Protein AF-A0A8S4G0J3-F1 (afdb_monomer)

InterPro domains:
  IPR006043 Nucleobase cation symporter 2 family [PF00860] (6-133)

Organism: Plutella xylostella (NCBI:txid51655)

Solvent-accessible surface area (backbone atoms only — not comparable to full-atom values): 20273 Å² total; per-residue (Å²): 124,69,82,57,42,103,53,79,82,78,56,71,64,55,53,40,23,52,54,41,52,37,53,50,46,21,54,50,30,43,74,73,68,68,71,48,77,51,78,86,62,65,65,60,55,50,49,31,38,72,71,67,60,84,56,68,65,59,57,52,52,51,50,52,49,52,54,52,49,70,70,40,60,70,55,53,55,54,62,70,68,55,56,66,71,59,55,51,53,53,48,52,54,50,56,50,52,53,49,50,56,57,55,61,58,53,76,57,42,54,74,86,38,70,68,51,44,48,52,50,53,47,44,64,48,49,21,62,52,44,22,53,48,40,69,75,46,74,79,73,66,76,81,90,41,70,72,58,32,51,50,52,49,54,49,53,47,34,48,71,57,48,34,59,78,71,58,76,85,87,76,65,65,61,77,84,68,74,74,82,66,75,73,71,92,67,75,79,81,82,55,67,96,68,62,52,78,61,54,72,70,39,77,70,40,29,44,36,73,47,38,88,64,41,48,92,58,50,38,59,51,49,49,53,54,48,50,42,59,74,67,65,62,75,74,91,63,86,75,50,71,68,58,51,26,61,75,69,73,46,77,60,65,67,48,54,50,42,44,50,52,50,52,49,50,37,55,37,69,65,39,56,84,86,37,69,69,34,43,64,62,71,63,67,61,94,81,78,66,75,72,90,91,63,73,89,76,43,74,60,58,53,54,49,52,49,32,48,76,69,77,43,53,72,67,58,50,53,64,39,27,70,41,68,67,59,32,51,54,51,44,52,52,46,50,68,71,67,56,121

M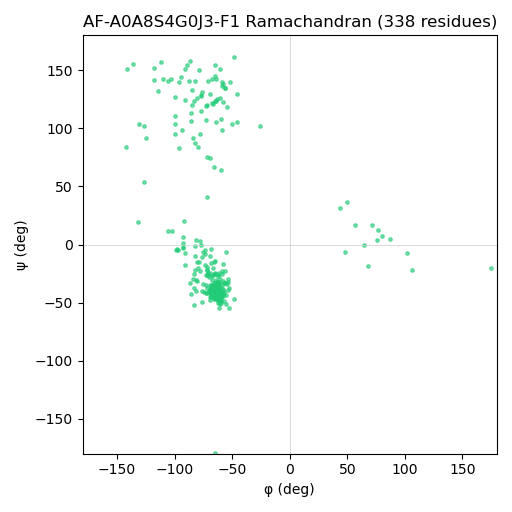ean predicted aligned error: 17.86 Å

Nearest PDB structures (foldseek):
  8jew-assembly1_A-2  TM=8.134E-01  e=1.831E-08  Homo sapiens
  8jez-assembly1_A-2  TM=8.053E-01  e=2.612E-08  Homo sapiens
  8jf0-assembly1_A-2  TM=9.486E-01  e=1.086E-04  Homo sapiens

Secondary structure (DSSP, 8-state):
-TTSSS-PPPPHHHHHHHHHHHHHHHHHHHHTT--PPP---HHHHHHHHHH----HHHHHHHHHHHHHHHH-HHHHHHHHHS-HHHHHHHHHHHHHHHHHHHHHHHTTB-TT-HHHHHHHHHHHHHHHHHHHHHHH-TTS---S-HHHHHHHHHHHH-HHHHHHHT--TTS-B-------------SSTTS-SS-HHHHTT-GGGGG-TTSTTPPTTHHHHHHHHHHHHHTT--------HHHHHHHTTPPPHHHHHHHHHHHHHHHHHTS-TTSHHHHHHH---TTS---TTS-S--HHHHHHHHHHHTT--HHHHHHHHHSHHHHHHHHHHHHHTT--

Structure (mmCIF, N/CA/C/O backbone):
data_AF-A0A8S4G0J3-F1
#
_entry.id   AF-A0A8S4G0J3-F1
#
loop_
_atom_site.group_PDB
_atom_site.id
_atom_site.type_symbol
_atom_site.label_atom_id
_atom_site.label_alt_id
_atom_site.label_comp_id
_atom_site.label_asym_id
_atom_site.label_entity_id
_atom_site.label_seq_id
_atom_site.pdbx_PDB_ins_code
_atom_site.Cartn_x
_atom_site.Cartn_y
_atom_site.Cartn_z
_atom_site.occupancy
_atom_site.B_iso_or_equiv
_atom_site.auth_seq_id
_atom_site.auth_comp_id
_atom_site.auth_asym_id
_atom_site.auth_atom_id
_atom_site.pdbx_PDB_model_num
ATOM 1 N N . MET A 1 1 ? 5.224 -11.459 -0.942 1.00 40.62 1 MET A N 1
ATOM 2 C CA . MET A 1 1 ? 3.785 -11.689 -0.652 1.00 40.62 1 MET A CA 1
ATOM 3 C C . MET A 1 1 ? 3.074 -12.522 -1.724 1.00 40.62 1 MET A C 1
ATOM 5 O O . MET A 1 1 ? 2.101 -13.180 -1.393 1.00 40.62 1 MET A O 1
ATOM 9 N N . LEU A 1 2 ? 3.557 -12.550 -2.974 1.00 41.69 2 LEU A N 1
ATOM 10 C CA . LEU A 1 2 ? 2.953 -13.333 -4.067 1.00 41.69 2 LEU A CA 1
ATOM 11 C C . LEU A 1 2 ? 3.171 -14.852 -3.985 1.00 41.69 2 LEU A C 1
ATOM 13 O O . LEU A 1 2 ? 2.556 -15.572 -4.755 1.00 41.69 2 LEU A O 1
ATOM 17 N N . ASP A 1 3 ? 4.001 -15.336 -3.060 1.00 40.91 3 ASP A N 1
ATOM 18 C CA . ASP A 1 3 ? 4.340 -16.765 -2.975 1.00 40.91 3 ASP A CA 1
ATOM 19 C C . ASP A 1 3 ? 3.505 -17.533 -1.929 1.00 40.91 3 ASP A C 1
ATOM 21 O O . ASP A 1 3 ? 3.612 -18.750 -1.822 1.00 40.91 3 ASP A O 1
ATOM 25 N N . VAL A 1 4 ? 2.658 -16.843 -1.150 1.00 45.78 4 VAL A N 1
ATOM 26 C CA . VAL A 1 4 ? 1.836 -17.465 -0.083 1.00 45.78 4 VAL A CA 1
ATOM 27 C C . VAL A 1 4 ? 0.534 -18.058 -0.638 1.00 45.78 4 VAL A C 1
ATOM 29 O O . VAL A 1 4 ? 0.031 -19.061 -0.132 1.00 45.78 4 VAL A O 1
ATOM 32 N N . ALA A 1 5 ? 0.010 -17.483 -1.720 1.00 45.41 5 ALA A N 1
ATOM 33 C CA . ALA A 1 5 ? -1.089 -18.045 -2.491 1.00 45.41 5 ALA A CA 1
ATOM 34 C C . ALA A 1 5 ? -0.557 -18.404 -3.888 1.00 45.41 5 ALA A C 1
ATOM 36 O O . ALA A 1 5 ? 0.085 -17.554 -4.498 1.00 45.41 5 ALA A O 1
ATOM 37 N N . PRO A 1 6 ? -0.819 -19.609 -4.428 1.00 47.84 6 PRO A N 1
ATOM 38 C CA . PRO A 1 6 ? -0.380 -20.032 -5.765 1.00 47.84 6 PRO A CA 1
ATOM 39 C C . PRO A 1 6 ? -1.160 -19.324 -6.895 1.00 47.84 6 PRO A C 1
ATOM 41 O O . PRO A 1 6 ? -1.568 -19.943 -7.874 1.00 47.84 6 PRO A O 1
ATOM 44 N N . ALA A 1 7 ? -1.420 -18.026 -6.742 1.00 57.44 7 ALA A N 1
ATOM 45 C CA . ALA A 1 7 ? -2.178 -17.208 -7.669 1.00 57.44 7 ALA A CA 1
ATOM 46 C C . ALA A 1 7 ? -1.234 -16.280 -8.451 1.00 57.44 7 ALA A C 1
ATOM 48 O O . ALA A 1 7 ? -0.289 -15.729 -7.878 1.00 57.44 7 ALA A O 1
ATOM 49 N N . PRO A 1 8 ? -1.478 -16.073 -9.757 1.00 63.56 8 PRO A N 1
ATOM 50 C CA . PRO A 1 8 ? -0.723 -15.100 -10.529 1.00 63.56 8 PRO A CA 1
ATOM 51 C C . PRO A 1 8 ? -0.902 -13.694 -9.934 1.00 63.56 8 PRO A C 1
ATOM 53 O O . PRO A 1 8 ? -1.949 -13.394 -9.351 1.00 63.56 8 PRO A O 1
ATOM 56 N N . PRO A 1 9 ? 0.096 -12.808 -10.084 1.00 66.31 9 PRO A N 1
ATOM 57 C CA . PRO A 1 9 ? -0.023 -11.452 -9.584 1.00 66.31 9 PRO A CA 1
ATOM 58 C C . PRO A 1 9 ? -1.216 -10.731 -10.213 1.00 66.31 9 PRO A C 1
ATOM 60 O O . PRO A 1 9 ? -1.411 -10.827 -11.430 1.00 66.31 9 PRO A O 1
ATOM 63 N N . PRO A 1 10 ? -2.003 -9.996 -9.408 1.00 70.88 10 PRO A N 1
ATOM 64 C CA . PRO A 1 10 ? -3.202 -9.348 -9.901 1.00 70.88 10 PRO A CA 1
ATOM 65 C C . PRO A 1 10 ? -2.846 -8.268 -10.934 1.00 70.88 10 PRO A C 1
ATOM 67 O O . PRO A 1 10 ? -1.823 -7.583 -10.806 1.00 70.88 10 PRO A O 1
ATOM 70 N N . PRO A 1 11 ? -3.689 -8.075 -11.959 1.00 76.00 11 PRO A N 1
ATOM 71 C CA . PRO A 1 11 ? -3.492 -7.021 -12.941 1.00 76.00 11 PRO A CA 1
ATOM 72 C C . PRO A 1 11 ? -3.626 -5.632 -12.294 1.00 76.00 11 PRO A C 1
ATOM 74 O O . PRO A 1 11 ? -4.326 -5.446 -11.299 1.00 76.00 11 PRO A O 1
ATOM 77 N N . LEU A 1 12 ? -2.991 -4.617 -12.892 1.00 68.06 12 LEU A N 1
ATOM 78 C CA . LEU A 1 12 ? -2.954 -3.249 -12.344 1.00 68.06 12 LEU A CA 1
ATOM 79 C C . LEU A 1 12 ? -4.348 -2.650 -12.095 1.00 68.06 12 LEU A C 1
ATOM 81 O O . LEU A 1 12 ? -4.525 -1.891 -11.146 1.00 68.06 12 LEU A O 1
ATOM 85 N N . HIS A 1 13 ? -5.342 -2.992 -12.919 1.00 70.62 13 HIS A N 1
ATOM 86 C CA . HIS A 1 13 ? -6.710 -2.518 -12.714 1.00 70.62 13 HIS A CA 1
ATOM 87 C C . HIS A 1 13 ? -7.319 -3.079 -11.419 1.00 70.62 13 HIS A C 1
ATOM 89 O O . HIS A 1 13 ? -8.011 -2.347 -10.724 1.00 70.62 13 HIS A O 1
ATOM 95 N N . ALA A 1 14 ? -7.027 -4.330 -11.051 1.00 74.50 14 ALA A N 1
ATOM 96 C CA . ALA A 1 14 ? -7.524 -4.940 -9.819 1.00 74.50 14 ALA A CA 1
ATOM 97 C C . ALA A 1 14 ? -6.876 -4.311 -8.577 1.00 74.50 14 ALA A C 1
ATOM 99 O O . ALA A 1 14 ? -7.566 -4.041 -7.598 1.00 74.50 14 ALA A O 1
ATOM 100 N N . ILE A 1 15 ? -5.577 -3.995 -8.650 1.00 77.81 15 ILE A N 1
ATOM 101 C CA . ILE A 1 15 ? -4.863 -3.274 -7.584 1.00 77.81 15 ILE A CA 1
ATOM 102 C C . ILE A 1 15 ? -5.474 -1.881 -7.379 1.00 77.81 15 ILE A C 1
ATOM 104 O O . ILE A 1 15 ? -5.795 -1.506 -6.254 1.00 77.81 15 ILE A O 1
ATOM 108 N N . ASN A 1 16 ? -5.691 -1.131 -8.464 1.00 76.88 16 ASN A N 1
ATOM 109 C CA . ASN A 1 16 ? -6.284 0.206 -8.391 1.00 76.88 16 ASN A CA 1
ATOM 110 C C . ASN A 1 16 ? -7.719 0.185 -7.842 1.00 76.88 16 ASN A C 1
ATOM 112 O O . ASN A 1 16 ? -8.086 1.067 -7.068 1.00 76.88 16 ASN A O 1
ATOM 116 N N . ARG A 1 17 ? -8.522 -0.821 -8.218 1.00 78.69 17 ARG A N 1
ATOM 117 C CA . ARG A 1 17 ? -9.871 -1.034 -7.669 1.00 78.69 17 ARG A CA 1
ATOM 118 C C . ARG A 1 17 ? -9.817 -1.313 -6.169 1.00 78.69 17 ARG A C 1
ATOM 120 O O . ARG A 1 17 ? -10.502 -0.623 -5.424 1.00 78.69 17 ARG A O 1
ATOM 127 N N . GLY A 1 18 ? -8.970 -2.252 -5.737 1.00 82.25 18 GLY A N 1
ATOM 128 C CA . GLY A 1 18 ? -8.806 -2.608 -4.323 1.00 82.25 18 GLY A CA 1
ATOM 129 C C . GLY A 1 18 ? -8.414 -1.409 -3.459 1.00 82.25 18 GLY A C 1
ATOM 130 O O . GLY A 1 18 ? -9.082 -1.114 -2.469 1.00 82.25 18 GLY A O 1
ATOM 131 N N . LEU A 1 19 ? -7.408 -0.646 -3.897 1.00 83.06 19 LEU A N 1
ATOM 132 C CA . LEU A 1 19 ? -6.973 0.567 -3.201 1.00 83.06 19 LEU A CA 1
ATOM 133 C C . LEU A 1 19 ? -8.076 1.640 -3.159 1.00 83.06 19 LEU A C 1
ATOM 135 O O . LEU A 1 19 ? -8.256 2.315 -2.149 1.00 83.06 19 LEU A O 1
ATOM 139 N N . GLY A 1 20 ? -8.841 1.790 -4.244 1.00 83.81 20 GLY A N 1
ATOM 140 C CA . GLY A 1 20 ? -9.974 2.714 -4.291 1.00 83.81 20 GLY A CA 1
ATOM 141 C C . GLY A 1 20 ? -11.108 2.325 -3.339 1.00 83.81 20 GLY A C 1
ATOM 142 O O . GLY A 1 20 ? -11.652 3.190 -2.656 1.00 83.81 20 GLY A O 1
ATOM 143 N N . THR A 1 21 ? -11.444 1.034 -3.254 1.00 83.56 21 THR A N 1
ATOM 144 C CA . THR A 1 21 ? -12.454 0.534 -2.309 1.00 83.56 21 THR A CA 1
ATOM 145 C C . THR A 1 21 ? -12.003 0.652 -0.855 1.00 83.56 21 THR A C 1
ATOM 147 O O . THR A 1 21 ? -12.824 0.965 0.000 1.00 83.56 21 THR A O 1
ATOM 150 N N . GLU A 1 22 ? -10.710 0.477 -0.578 1.00 86.94 22 GLU A N 1
ATOM 151 C CA . GLU A 1 22 ? -10.124 0.686 0.752 1.00 86.94 22 GLU A CA 1
ATOM 152 C C . GLU A 1 22 ? -10.179 2.167 1.166 1.00 86.94 22 GLU A C 1
ATOM 154 O O . GLU A 1 22 ? -10.608 2.504 2.269 1.00 86.94 22 GLU A O 1
ATOM 159 N N . GLY A 1 23 ? -9.849 3.083 0.250 1.00 87.06 23 GLY A N 1
ATOM 160 C CA . GLY A 1 23 ? -10.008 4.519 0.491 1.00 87.06 23 GLY A CA 1
ATOM 161 C C . GLY A 1 23 ? -11.466 4.918 0.748 1.00 87.06 23 GLY A C 1
ATOM 162 O O . GLY A 1 23 ? -11.745 5.676 1.676 1.00 87.06 23 GLY A O 1
ATOM 163 N N . LEU A 1 24 ? -12.413 4.372 -0.026 1.00 86.56 24 LEU A N 1
ATOM 164 C CA . LEU A 1 24 ? -13.845 4.607 0.189 1.00 86.56 24 LEU A CA 1
ATOM 165 C C . LEU A 1 24 ? -14.309 4.066 1.550 1.00 86.56 24 LEU A C 1
ATOM 167 O O . LEU A 1 24 ? -15.040 4.755 2.259 1.00 86.56 24 LEU A O 1
ATOM 171 N N . GLY A 1 25 ? -13.856 2.867 1.926 1.00 87.12 25 GLY A N 1
ATOM 172 C CA . GLY A 1 25 ? -14.124 2.271 3.234 1.00 87.12 25 GLY A CA 1
ATOM 173 C C . GLY A 1 25 ? -13.646 3.160 4.378 1.00 87.12 25 GLY A C 1
ATOM 174 O O . GLY A 1 25 ? -14.390 3.382 5.327 1.00 87.12 25 GLY A O 1
ATOM 175 N N . THR A 1 26 ? -12.464 3.759 4.242 1.00 88.38 26 THR A N 1
ATOM 176 C CA . THR A 1 26 ? -11.905 4.685 5.238 1.00 88.38 26 THR A CA 1
ATOM 177 C C . THR A 1 26 ? -12.739 5.960 5.377 1.00 88.38 26 THR A C 1
ATOM 179 O O . THR A 1 26 ? -12.994 6.412 6.492 1.00 88.38 26 THR A O 1
ATOM 182 N N . VAL A 1 27 ? -13.221 6.528 4.266 1.00 89.62 27 VAL A N 1
ATOM 183 C CA . VAL A 1 27 ? -14.116 7.700 4.306 1.00 89.62 27 VAL A CA 1
ATOM 184 C C . VAL A 1 27 ? -15.428 7.355 5.010 1.00 89.62 27 VAL A C 1
ATOM 186 O O . VAL A 1 27 ? -15.873 8.105 5.875 1.00 89.62 27 VAL A O 1
ATOM 189 N N . LEU A 1 28 ? -16.029 6.209 4.681 1.00 87.31 28 LEU A N 1
ATOM 190 C CA . LEU A 1 28 ? -17.261 5.748 5.324 1.00 87.31 28 LEU A CA 1
ATOM 191 C C . LEU A 1 28 ? -17.056 5.472 6.819 1.00 87.31 28 LEU A C 1
ATOM 193 O O . LEU A 1 28 ? -17.889 5.869 7.627 1.00 87.31 28 LEU A O 1
ATOM 197 N N . ALA A 1 29 ? -15.936 4.855 7.195 1.00 87.25 29 ALA A N 1
ATOM 198 C CA . ALA A 1 29 ? -15.570 4.597 8.584 1.00 87.25 29 ALA A CA 1
ATOM 199 C C . ALA A 1 29 ? -15.399 5.897 9.391 1.00 87.25 29 ALA A C 1
ATOM 201 O O . ALA A 1 29 ? -15.825 5.962 10.549 1.00 87.25 29 ALA A O 1
ATOM 202 N N . GLY A 1 30 ? -14.829 6.939 8.775 1.00 88.19 30 GLY A N 1
ATOM 203 C CA . GLY A 1 30 ? -14.745 8.281 9.350 1.00 88.19 30 GLY A CA 1
ATOM 204 C C . GLY A 1 30 ? -16.118 8.936 9.520 1.00 88.19 30 GLY A C 1
ATOM 205 O O . GLY A 1 30 ? -16.422 9.439 10.597 1.00 88.19 30 GLY A O 1
ATOM 206 N N . LEU A 1 31 ? -16.974 8.871 8.493 1.00 88.44 31 LEU A N 1
ATOM 207 C CA . LEU A 1 31 ? -18.337 9.422 8.534 1.00 88.44 31 LEU A CA 1
ATOM 208 C C . LEU A 1 31 ? -19.229 8.732 9.574 1.00 88.44 31 LEU A C 1
ATOM 210 O O . LEU A 1 31 ? -20.036 9.393 10.219 1.00 88.44 31 LEU A O 1
ATOM 214 N N . TRP A 1 32 ? -19.073 7.419 9.760 1.00 86.31 32 TRP A N 1
ATOM 215 C CA . TRP A 1 32 ? -19.823 6.636 10.749 1.00 86.31 32 TRP A CA 1
ATOM 216 C C . TRP A 1 32 ? -19.289 6.798 12.185 1.00 86.31 32 TRP A C 1
ATOM 218 O O . TRP A 1 32 ? -19.764 6.141 13.106 1.00 86.31 32 TRP A O 1
ATOM 228 N N . GLY A 1 33 ? -18.280 7.652 12.392 1.00 83.50 33 GLY A N 1
ATOM 229 C CA . GLY A 1 33 ? -17.758 7.985 13.718 1.00 83.50 33 GLY A CA 1
ATOM 230 C C . GLY A 1 33 ? -16.793 6.957 14.311 1.00 83.50 33 GLY A C 1
ATOM 231 O O . GLY A 1 33 ? -16.381 7.114 15.454 1.00 83.50 33 GLY A O 1
ATOM 232 N N . SER A 1 34 ? -16.386 5.929 13.556 1.00 80.56 34 SER A N 1
ATOM 233 C CA . SER A 1 34 ? -15.377 4.976 14.045 1.00 80.56 34 SER A CA 1
ATOM 234 C C . SER A 1 34 ? -13.974 5.591 14.102 1.00 80.56 34 SER A C 1
ATOM 236 O O . SER A 1 34 ? -13.143 5.126 14.874 1.00 80.56 34 SER A O 1
ATOM 238 N N . GLY A 1 35 ? -13.699 6.603 13.264 1.00 70.06 35 GLY A N 1
ATOM 239 C CA . GLY A 1 35 ? -12.414 7.314 13.204 1.00 70.06 35 GLY A CA 1
ATOM 240 C C . GLY A 1 35 ? -11.211 6.466 12.765 1.00 70.06 35 GLY A C 1
ATOM 241 O O . GLY A 1 35 ? -10.107 6.992 12.658 1.00 70.06 35 GLY A O 1
ATOM 242 N N . ASN A 1 36 ? -11.409 5.174 12.487 1.00 76.56 36 ASN A N 1
ATOM 243 C CA . ASN A 1 36 ? -10.352 4.236 12.127 1.00 76.56 36 ASN A CA 1
ATOM 244 C C . ASN A 1 36 ? -10.247 4.091 10.604 1.00 76.56 36 ASN A C 1
ATOM 246 O O . ASN A 1 36 ? -11.253 4.010 9.899 1.00 76.56 36 ASN A O 1
ATOM 250 N N . GLY A 1 37 ? -9.017 4.021 10.091 1.00 74.94 37 GLY A N 1
ATOM 251 C CA . GLY A 1 37 ? -8.771 3.690 8.689 1.00 74.94 37 GLY A CA 1
ATOM 252 C C . GLY A 1 37 ? -9.064 2.219 8.403 1.00 74.94 37 GLY A C 1
ATOM 253 O O . GLY A 1 37 ? -8.736 1.349 9.210 1.00 74.94 37 GLY A O 1
ATOM 254 N N . THR A 1 38 ? -9.657 1.920 7.249 1.00 82.50 38 THR A N 1
ATOM 255 C CA . THR A 1 38 ? -9.813 0.533 6.795 1.00 82.50 38 THR A CA 1
ATOM 256 C C . THR A 1 38 ? -8.542 0.097 6.084 1.00 82.50 38 THR A C 1
ATOM 258 O O . THR A 1 38 ? -8.059 0.818 5.216 1.00 82.50 38 THR A O 1
ATOM 261 N N . ASN A 1 39 ? -8.027 -1.084 6.412 1.00 82.31 39 ASN A N 1
ATOM 262 C CA . ASN A 1 39 ? -6.844 -1.655 5.775 1.00 82.31 39 ASN A CA 1
ATOM 263 C C . ASN A 1 39 ? -7.079 -3.141 5.478 1.00 82.31 39 ASN A C 1
ATOM 265 O O . ASN A 1 39 ? -7.875 -3.813 6.138 1.00 82.31 39 ASN A O 1
ATOM 269 N N . THR A 1 40 ? -6.366 -3.664 4.490 1.00 82.75 40 THR A N 1
ATOM 270 C CA . THR A 1 40 ? -6.361 -5.085 4.158 1.00 82.75 40 THR A CA 1
ATOM 271 C C . THR A 1 40 ? -5.501 -5.867 5.160 1.00 82.75 40 THR A C 1
ATOM 273 O O . THR A 1 40 ? -4.282 -5.709 5.213 1.00 82.75 40 THR A O 1
ATOM 276 N N . PHE A 1 41 ? -6.117 -6.761 5.940 1.00 79.38 41 PHE A N 1
ATOM 277 C CA . PHE A 1 41 ? -5.402 -7.598 6.912 1.00 79.38 41 PHE A CA 1
ATOM 278 C C . PHE A 1 41 ? -4.571 -8.694 6.229 1.00 79.38 41 PHE A C 1
ATOM 280 O O . PHE A 1 41 ? -5.107 -9.585 5.562 1.00 79.38 41 PHE A O 1
ATOM 287 N N . GLY A 1 42 ? -3.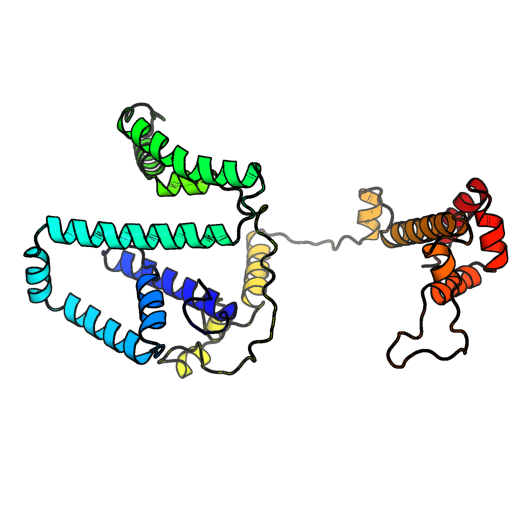249 -8.662 6.434 1.00 75.00 42 GLY A N 1
ATOM 288 C CA . GLY A 1 42 ? -2.322 -9.663 5.891 1.00 75.00 42 GLY A CA 1
ATOM 289 C C . GLY A 1 42 ? -2.548 -11.076 6.444 1.00 75.00 42 GLY A C 1
ATOM 290 O O . GLY A 1 42 ? -2.267 -12.059 5.760 1.00 75.00 42 GLY A O 1
ATOM 291 N N . GLU A 1 43 ? -3.120 -11.197 7.642 1.00 79.06 43 GLU A N 1
ATOM 292 C CA . GLU A 1 43 ? -3.458 -12.482 8.269 1.00 79.06 43 GLU A CA 1
ATOM 293 C C . GLU A 1 43 ? -4.521 -13.239 7.472 1.00 79.06 43 GLU A C 1
ATOM 295 O O . GLU A 1 43 ? -4.393 -14.445 7.273 1.00 79.06 43 GLU A O 1
ATOM 300 N N . ASN A 1 44 ? -5.510 -12.528 6.917 1.00 82.38 44 ASN A N 1
ATOM 301 C CA . ASN A 1 44 ? -6.538 -13.124 6.063 1.00 82.38 44 ASN A CA 1
ATOM 302 C C . ASN A 1 44 ? -5.921 -13.731 4.794 1.00 82.38 44 ASN A C 1
ATOM 304 O O . ASN A 1 44 ? -6.331 -14.800 4.344 1.00 82.38 44 ASN A O 1
ATOM 308 N N . VAL A 1 45 ? -4.888 -13.087 4.240 1.00 77.00 45 VAL A N 1
ATOM 309 C CA . VAL A 1 45 ? -4.131 -13.619 3.096 1.00 77.00 45 VAL A CA 1
ATOM 310 C C . VAL A 1 45 ? -3.352 -14.875 3.500 1.00 77.00 45 VAL A C 1
ATOM 312 O O . VAL A 1 45 ? -3.344 -15.858 2.758 1.00 77.00 45 VAL A O 1
ATOM 315 N N . GLY A 1 46 ? -2.745 -14.873 4.691 1.00 75.25 46 GLY A N 1
ATOM 316 C CA . GLY A 1 46 ? -2.085 -16.049 5.265 1.00 75.25 46 GLY A CA 1
ATOM 317 C C . GLY A 1 46 ? -3.045 -17.225 5.468 1.00 75.25 46 GLY A C 1
ATOM 318 O O . GLY A 1 46 ? -2.741 -18.347 5.062 1.00 75.25 46 GLY A O 1
ATOM 319 N N . ALA A 1 47 ? -4.241 -16.964 6.001 1.00 80.25 47 ALA A N 1
ATOM 320 C CA . ALA A 1 47 ? -5.282 -17.967 6.201 1.00 80.25 47 ALA A CA 1
ATOM 321 C C . ALA A 1 47 ? -5.751 -18.591 4.877 1.00 80.25 47 ALA A C 1
ATOM 323 O O . ALA A 1 47 ? -5.918 -19.808 4.803 1.00 80.25 47 ALA A O 1
ATOM 324 N N . ILE A 1 48 ? -5.895 -17.805 3.803 1.00 83.81 48 ILE A N 1
ATOM 325 C CA . ILE A 1 48 ? -6.185 -18.332 2.455 1.00 83.81 48 ILE A CA 1
ATOM 326 C C . ILE A 1 48 ? -5.031 -19.218 1.960 1.00 83.81 48 ILE A C 1
ATOM 328 O O . ILE A 1 48 ? -5.265 -20.265 1.353 1.00 83.81 48 ILE A O 1
ATOM 332 N N . GLY A 1 49 ? -3.784 -18.834 2.250 1.00 75.44 49 GLY A N 1
ATOM 333 C CA . GLY A 1 49 ? -2.591 -19.613 1.915 1.00 75.44 49 GLY A CA 1
ATOM 334 C C . GLY A 1 49 ? -2.570 -21.007 2.552 1.00 75.44 49 GLY A C 1
ATOM 335 O O . GLY A 1 49 ? -2.157 -21.963 1.889 1.00 75.44 49 GLY A O 1
ATOM 336 N N . VAL A 1 50 ? -3.062 -21.131 3.791 1.00 79.81 50 VAL A N 1
ATOM 337 C CA . VAL A 1 50 ? -3.153 -22.399 4.541 1.00 79.81 50 VAL A CA 1
ATOM 338 C C . VAL A 1 50 ? -4.403 -23.195 4.169 1.00 79.81 50 VAL A C 1
ATOM 340 O O . VAL A 1 50 ? -4.302 -24.363 3.810 1.00 79.81 50 VAL A O 1
ATOM 343 N N . THR A 1 51 ? -5.580 -22.568 4.217 1.00 85.38 51 THR A N 1
ATOM 344 C CA . THR A 1 51 ? -6.871 -23.238 3.976 1.00 85.38 51 THR A CA 1
ATOM 345 C C . THR A 1 51 ? -7.086 -23.608 2.511 1.00 85.38 51 THR A C 1
ATOM 347 O O . THR A 1 51 ? -7.930 -24.445 2.211 1.00 85.38 51 THR A O 1
ATOM 350 N N . LYS A 1 52 ? -6.350 -22.973 1.586 1.00 83.00 52 LYS A N 1
ATOM 351 C CA . LYS A 1 52 ? -6.531 -23.083 0.128 1.00 83.00 52 LYS A CA 1
ATOM 352 C C . LYS A 1 52 ? -7.943 -22.714 -0.351 1.00 83.00 52 LYS A C 1
ATOM 354 O O . LYS A 1 52 ? -8.296 -22.993 -1.494 1.00 83.00 52 LYS A O 1
ATOM 359 N N . VAL A 1 53 ? -8.738 -22.027 0.475 1.00 82.56 53 VAL A N 1
ATOM 360 C CA . VAL A 1 53 ? -10.082 -21.557 0.121 1.00 82.56 53 VAL A CA 1
ATOM 361 C C . VAL A 1 53 ? -10.024 -20.077 -0.257 1.00 82.56 53 VAL A C 1
ATOM 363 O O . VAL A 1 53 ? -10.096 -19.192 0.587 1.00 82.56 53 VAL A O 1
ATOM 366 N N . GLY A 1 54 ? -9.919 -19.798 -1.558 1.00 77.81 54 GLY A N 1
ATOM 367 C CA . GLY A 1 54 ? -9.930 -18.437 -2.121 1.00 77.81 54 GLY A CA 1
ATOM 368 C C . GLY A 1 54 ? -11.318 -17.922 -2.530 1.00 77.81 54 GLY A C 1
ATOM 369 O O . GLY A 1 54 ? -11.422 -17.050 -3.390 1.00 77.81 54 GLY A O 1
ATOM 370 N N . SER A 1 55 ? -12.401 -18.498 -1.995 1.00 83.81 55 SER A N 1
ATOM 371 C CA . SER A 1 55 ? -13.767 -18.185 -2.439 1.00 83.81 55 SER A CA 1
ATOM 372 C C . SER A 1 55 ? -14.274 -16.847 -1.889 1.00 83.81 55 SER A C 1
ATOM 374 O O . SER A 1 55 ? -14.321 -16.630 -0.678 1.00 83.81 55 SER A O 1
ATOM 376 N N . ARG A 1 56 ? -14.769 -15.978 -2.784 1.00 82.25 56 ARG A N 1
ATOM 377 C CA . ARG A 1 56 ? -15.387 -14.681 -2.435 1.00 82.25 56 ARG A CA 1
ATOM 378 C C . ARG A 1 56 ? -16.571 -14.818 -1.475 1.00 82.25 56 ARG A C 1
ATOM 380 O O . ARG A 1 56 ? -16.792 -13.939 -0.648 1.00 82.25 56 ARG A O 1
ATOM 387 N N . ARG A 1 57 ? -17.327 -15.917 -1.578 1.00 84.69 57 ARG A N 1
ATOM 388 C CA . ARG A 1 57 ? -18.518 -16.158 -0.747 1.00 84.69 57 ARG A CA 1
ATOM 389 C C . ARG A 1 57 ? -18.162 -16.277 0.731 1.00 84.69 57 ARG A C 1
ATOM 391 O O . ARG A 1 57 ? -18.919 -15.806 1.567 1.00 84.69 57 ARG A O 1
ATOM 398 N N . VAL A 1 58 ? -17.002 -16.852 1.050 1.00 88.31 58 VAL A N 1
ATOM 399 C CA . VAL A 1 58 ? -16.534 -16.983 2.438 1.00 88.31 58 VAL A CA 1
ATOM 400 C C . VAL A 1 58 ? -16.305 -15.603 3.046 1.00 88.31 58 VAL A C 1
ATOM 402 O O . VAL A 1 58 ? -16.774 -15.331 4.144 1.00 88.31 58 VAL A O 1
ATOM 405 N N . VAL A 1 59 ? -15.670 -14.702 2.291 1.00 87.25 59 VAL A N 1
ATOM 406 C CA . VAL A 1 59 ? -15.432 -13.317 2.725 1.00 87.25 59 VAL A CA 1
ATOM 407 C C . VAL A 1 59 ? -16.749 -12.549 2.885 1.00 87.25 59 VAL A C 1
ATOM 409 O O . VAL A 1 59 ? -16.899 -11.789 3.834 1.00 87.25 59 VAL A O 1
ATOM 412 N N . GLN A 1 60 ? -17.731 -12.772 2.005 1.00 87.31 60 GLN A N 1
ATOM 413 C CA . GLN A 1 60 ? -19.059 -12.151 2.115 1.00 87.31 60 GLN A CA 1
ATOM 414 C C . GLN A 1 60 ? -19.825 -12.618 3.356 1.00 87.31 60 GLN A C 1
ATOM 416 O O . GLN A 1 60 ? -20.386 -11.790 4.070 1.00 87.31 60 GLN A O 1
ATOM 421 N N . TRP A 1 61 ? -19.825 -13.924 3.635 1.00 91.12 61 TRP A N 1
ATOM 422 C CA . TRP A 1 61 ? -20.431 -14.469 4.849 1.00 91.12 61 TRP A CA 1
ATOM 423 C C . TRP A 1 61 ? -19.723 -13.967 6.106 1.00 91.12 61 TRP A C 1
ATOM 425 O O . TRP A 1 61 ? -20.394 -13.558 7.049 1.00 91.12 61 TRP A O 1
ATOM 435 N N . ALA A 1 62 ? -18.389 -13.915 6.101 1.00 89.44 62 ALA A N 1
ATOM 436 C CA . ALA A 1 62 ? -17.616 -13.339 7.197 1.00 89.44 62 ALA A CA 1
ATOM 437 C C . ALA A 1 62 ? -17.969 -11.859 7.428 1.00 89.44 62 ALA A C 1
ATOM 439 O O . ALA A 1 62 ? -18.207 -11.464 8.564 1.00 89.44 62 ALA A O 1
ATOM 440 N N . ALA A 1 63 ? -18.088 -11.058 6.364 1.00 89.50 63 ALA A N 1
ATOM 441 C CA . ALA A 1 63 ? -18.510 -9.661 6.464 1.00 89.50 63 ALA A CA 1
ATOM 442 C C . ALA A 1 63 ? -19.932 -9.525 7.038 1.00 89.50 63 ALA A C 1
ATOM 444 O O . ALA A 1 63 ? -20.161 -8.700 7.919 1.00 89.50 63 ALA A O 1
ATOM 445 N N . GLY A 1 64 ? -20.876 -10.361 6.592 1.00 91.44 64 GLY A N 1
ATOM 446 C CA . GLY A 1 64 ? -22.236 -10.395 7.139 1.00 91.44 64 GLY A CA 1
ATOM 447 C C . GLY A 1 64 ? -22.265 -10.762 8.625 1.00 91.44 64 GLY A C 1
ATOM 448 O O . GLY A 1 64 ? -22.960 -10.113 9.405 1.00 91.44 64 GLY A O 1
ATOM 449 N N . LEU A 1 65 ? -21.458 -11.746 9.034 1.00 91.31 65 LEU A N 1
ATOM 450 C CA . LEU A 1 65 ? -21.297 -12.113 10.440 1.00 91.31 65 LEU A CA 1
ATOM 451 C C . LEU A 1 65 ? -20.697 -10.963 11.253 1.00 91.31 65 LEU A C 1
ATOM 453 O O . LEU A 1 65 ? -21.231 -10.658 12.310 1.00 91.31 65 LEU A O 1
ATOM 457 N N . MET A 1 66 ? -19.667 -10.273 10.757 1.00 89.81 66 MET A N 1
ATOM 458 C CA . MET A 1 66 ? -19.076 -9.124 11.457 1.00 89.81 66 MET A CA 1
ATOM 459 C C . MET A 1 66 ? -20.077 -7.979 11.656 1.00 89.81 66 MET A C 1
ATOM 461 O O . MET A 1 66 ? -20.130 -7.392 12.735 1.00 89.81 66 MET A O 1
ATOM 465 N N . VAL A 1 67 ? -20.913 -7.690 10.652 1.00 90.00 67 VAL A N 1
ATOM 466 C CA . VAL A 1 67 ? -21.994 -6.697 10.785 1.00 90.00 67 VAL A CA 1
ATOM 467 C C . VAL A 1 67 ? -23.001 -7.140 11.844 1.00 90.00 67 VAL A C 1
ATOM 469 O O . VAL A 1 67 ? -23.350 -6.355 12.724 1.00 90.00 67 VAL A O 1
ATOM 472 N N . LEU A 1 68 ? -23.431 -8.403 11.809 1.00 91.25 68 LEU A N 1
ATOM 473 C CA . LEU A 1 68 ? -24.356 -8.952 12.800 1.00 91.25 68 LEU A CA 1
ATOM 474 C C . LEU A 1 68 ? -23.765 -8.875 14.214 1.00 91.25 68 LEU A C 1
ATOM 476 O O . LEU A 1 68 ? -24.451 -8.460 15.146 1.00 91.25 68 LEU A O 1
ATOM 480 N N . GLN A 1 69 ? -22.483 -9.205 14.370 1.00 88.12 69 GLN A N 1
ATOM 481 C CA . GLN A 1 69 ? -21.784 -9.121 15.649 1.00 88.12 69 GLN A CA 1
ATOM 482 C C . GLN A 1 69 ? -21.690 -7.682 16.170 1.00 88.12 69 GLN A C 1
ATOM 484 O O . GLN A 1 69 ? -21.830 -7.469 17.371 1.00 88.12 69 GLN A O 1
ATOM 489 N N . GLY A 1 70 ? -21.513 -6.700 15.280 1.00 86.94 70 GLY A N 1
ATOM 490 C CA . GLY A 1 70 ? -21.503 -5.281 15.637 1.00 86.94 70 GLY A CA 1
ATOM 491 C C . GLY A 1 70 ? -22.862 -4.747 16.107 1.00 86.94 70 GLY A C 1
ATOM 492 O O . GLY A 1 70 ? -22.905 -3.858 16.951 1.00 86.94 70 GLY A O 1
ATOM 493 N N . VAL A 1 71 ? -23.972 -5.302 15.607 1.00 88.81 71 VAL A N 1
ATOM 494 C CA . VAL A 1 71 ? -25.336 -4.908 16.018 1.00 88.81 71 VAL A CA 1
ATOM 495 C C . VAL A 1 71 ? -25.743 -5.573 17.340 1.00 88.81 71 VAL A C 1
ATOM 497 O O . VAL A 1 71 ? -26.484 -4.996 18.137 1.00 88.81 71 VAL A O 1
ATOM 500 N N . VAL A 1 72 ? -25.252 -6.785 17.613 1.00 91.38 72 VAL A N 1
ATOM 501 C CA . VAL A 1 72 ? -25.582 -7.527 18.837 1.00 91.38 72 VAL A CA 1
ATOM 502 C C . VAL A 1 72 ? -24.680 -7.081 19.993 1.00 91.38 72 VAL A C 1
ATOM 504 O O . VAL A 1 72 ? -23.635 -7.671 20.262 1.00 91.38 72 VAL A O 1
ATOM 507 N N . GLY A 1 73 ? -25.131 -6.085 20.763 1.00 86.38 73 GLY A N 1
ATOM 508 C CA . GLY A 1 73 ? -24.387 -5.539 21.911 1.00 86.38 73 GLY A CA 1
ATOM 509 C C . GLY A 1 73 ? -23.993 -6.564 22.991 1.00 86.38 73 GLY A C 1
ATOM 510 O O . GLY A 1 73 ? -23.000 -6.371 23.691 1.00 86.38 73 GLY A O 1
ATOM 511 N N . LYS A 1 74 ? -24.698 -7.704 23.085 1.00 90.00 74 LYS A N 1
ATOM 512 C CA . LYS A 1 74 ? -24.326 -8.813 23.987 1.00 90.00 74 LYS A CA 1
ATOM 513 C C . LYS A 1 74 ? -22.949 -9.400 23.664 1.00 90.00 74 LYS A C 1
ATOM 515 O O . LYS A 1 74 ? -22.241 -9.808 24.575 1.00 90.00 74 LYS A O 1
ATOM 520 N N . LEU A 1 75 ? -22.554 -9.422 22.391 1.00 86.00 75 LEU A N 1
ATOM 521 C CA . LEU A 1 75 ? -21.219 -9.877 21.997 1.00 86.00 75 LEU A CA 1
ATOM 522 C C . LEU A 1 75 ? -20.149 -8.852 22.383 1.00 86.00 75 LEU A C 1
ATOM 524 O O . LEU A 1 75 ? -19.077 -9.238 22.835 1.00 86.00 75 LEU A O 1
ATOM 528 N N . GLY A 1 76 ? -20.476 -7.558 22.316 1.00 85.62 76 GLY A N 1
ATOM 529 C CA . GLY A 1 76 ? -19.649 -6.487 22.878 1.00 85.62 76 GLY A CA 1
ATOM 530 C C . GLY A 1 76 ? -19.356 -6.694 24.366 1.00 85.62 76 GLY A C 1
ATOM 531 O O . GLY A 1 76 ? -18.208 -6.587 24.788 1.00 85.62 76 GLY A O 1
ATOM 532 N N . ALA A 1 77 ? -20.369 -7.083 25.147 1.00 88.69 77 ALA A N 1
ATOM 533 C CA . ALA A 1 77 ? -20.192 -7.390 26.567 1.00 88.69 77 ALA A CA 1
ATOM 534 C C . ALA A 1 77 ? -19.223 -8.563 26.801 1.00 88.69 77 ALA A C 1
ATOM 536 O O . ALA A 1 77 ? -18.393 -8.498 27.703 1.00 88.69 77 ALA A O 1
ATOM 537 N N . VAL A 1 78 ? -19.265 -9.600 25.955 1.00 89.69 78 VAL A N 1
ATOM 538 C CA . VAL A 1 78 ? -18.313 -10.723 26.022 1.00 89.69 78 VAL A CA 1
ATOM 539 C C . VAL A 1 78 ? -16.878 -10.256 25.760 1.00 89.69 78 VAL A C 1
ATOM 541 O O . VAL A 1 78 ? -15.970 -10.688 26.466 1.00 89.69 78 VAL A O 1
ATOM 544 N N . PHE A 1 79 ? -16.658 -9.341 24.809 1.00 85.31 79 PHE A N 1
ATOM 545 C CA . PHE A 1 79 ? -15.319 -8.804 24.533 1.00 85.31 79 PHE A CA 1
ATOM 546 C C . PHE A 1 79 ? -14.738 -7.995 25.699 1.00 85.31 79 PHE A C 1
ATOM 548 O O . PHE A 1 79 ? -13.533 -8.051 25.926 1.00 85.31 79 PHE A O 1
ATOM 555 N N . ILE A 1 80 ? -15.575 -7.290 26.466 1.00 88.62 80 ILE A N 1
ATOM 556 C CA . ILE A 1 80 ? -15.136 -6.504 27.634 1.00 88.62 80 ILE A CA 1
ATOM 557 C C . ILE A 1 80 ? -14.695 -7.411 28.796 1.00 88.62 80 ILE A C 1
ATOM 559 O O . ILE A 1 80 ? -13.837 -7.025 29.585 1.00 88.62 80 ILE A O 1
ATOM 563 N N . ILE A 1 81 ? -15.242 -8.627 28.892 1.00 94.06 81 ILE A N 1
ATOM 564 C CA . ILE A 1 81 ? -14.889 -9.598 29.942 1.00 94.06 81 ILE A CA 1
ATOM 565 C C . ILE A 1 81 ? -13.502 -10.221 29.695 1.00 94.06 81 ILE A C 1
ATOM 567 O O . ILE A 1 81 ? -12.908 -10.780 30.618 1.00 94.06 81 ILE A O 1
ATOM 571 N N . ILE A 1 82 ? -12.955 -10.124 28.476 1.00 93.12 82 ILE A N 1
ATOM 572 C CA . ILE A 1 82 ? -11.653 -10.713 28.144 1.00 93.12 82 ILE A CA 1
ATOM 573 C C . ILE A 1 82 ? -10.547 -10.035 28.977 1.00 93.12 82 ILE A C 1
ATOM 575 O O . ILE A 1 82 ? -10.357 -8.821 28.881 1.00 93.12 82 ILE A O 1
ATOM 579 N N . PRO A 1 83 ? -9.760 -10.804 29.755 1.00 94.38 83 PRO A N 1
ATOM 580 C CA . PRO A 1 83 ? -8.662 -10.259 30.541 1.00 94.38 83 PRO A CA 1
ATOM 581 C C . PRO A 1 83 ? -7.627 -9.518 29.688 1.00 94.38 83 PRO A C 1
ATOM 583 O O . PRO A 1 83 ? -7.176 -10.018 28.652 1.00 94.38 83 PRO A O 1
ATOM 586 N N . GLN A 1 84 ? -7.159 -8.371 30.185 1.00 91.94 84 GLN A N 1
ATOM 587 C CA . GLN A 1 84 ? -6.131 -7.564 29.518 1.00 91.94 84 GLN A CA 1
ATOM 588 C C . GLN A 1 84 ? -4.849 -8.338 29.151 1.00 91.94 84 GLN A C 1
ATOM 590 O O . GLN A 1 84 ? -4.332 -8.100 28.059 1.00 91.94 84 GLN A O 1
ATOM 595 N N . PRO A 1 85 ? -4.344 -9.297 29.960 1.00 95.00 85 PRO A N 1
ATOM 596 C CA . PRO A 1 85 ? -3.168 -10.080 29.573 1.00 95.00 85 PRO A CA 1
ATOM 597 C C . PRO A 1 85 ? -3.369 -1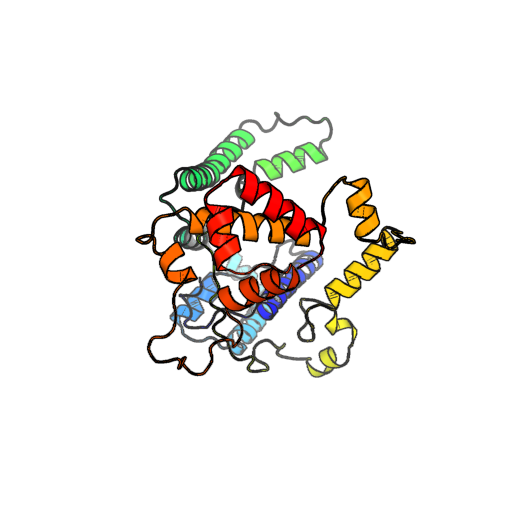0.903 28.292 1.00 95.00 85 PRO A C 1
ATOM 599 O O . PRO A 1 85 ? -2.445 -11.023 27.490 1.00 95.00 85 PRO A O 1
ATOM 602 N N . ILE A 1 86 ? -4.580 -11.428 28.061 1.00 94.50 86 ILE A N 1
ATOM 603 C CA . ILE A 1 86 ? -4.905 -12.192 26.845 1.00 94.50 86 ILE A CA 1
ATOM 604 C C . ILE A 1 86 ? -4.918 -11.255 25.640 1.00 94.50 86 ILE A C 1
ATOM 606 O O . ILE A 1 86 ? -4.313 -11.554 24.612 1.00 94.50 86 ILE A O 1
ATOM 610 N N . VAL A 1 87 ? -5.550 -10.090 25.790 1.00 91.31 87 VAL A N 1
ATOM 611 C CA . VAL A 1 87 ? -5.578 -9.049 24.757 1.00 91.31 87 VAL A CA 1
ATOM 612 C C . VAL A 1 87 ? -4.155 -8.593 24.404 1.00 91.31 87 VAL A C 1
ATOM 614 O O . VAL A 1 87 ? -3.816 -8.492 23.227 1.00 91.31 87 VAL A O 1
ATOM 617 N N . GLY A 1 88 ? -3.286 -8.407 25.402 1.00 91.81 88 GLY A N 1
ATOM 618 C CA . GLY A 1 88 ? -1.868 -8.106 25.192 1.00 91.81 88 GLY A CA 1
ATOM 619 C C . GLY A 1 88 ? -1.132 -9.202 24.413 1.00 91.81 88 GLY A C 1
ATOM 620 O O . GLY A 1 88 ? -0.403 -8.900 23.471 1.00 91.81 88 GLY A O 1
ATOM 621 N N . GLY A 1 89 ? -1.373 -10.476 24.742 1.00 93.31 89 GLY A N 1
ATOM 622 C CA . GLY A 1 89 ? -0.818 -11.616 24.004 1.00 93.31 89 GLY A CA 1
ATOM 623 C C . GLY A 1 89 ? -1.250 -11.650 22.534 1.00 93.31 89 GLY A C 1
ATOM 624 O O . GLY A 1 89 ? -0.414 -11.857 21.653 1.00 93.31 89 GLY A O 1
ATOM 625 N N . LEU A 1 90 ? -2.528 -11.371 22.254 1.00 89.75 90 LEU A N 1
ATOM 626 C CA . LEU A 1 90 ? -3.053 -11.266 20.888 1.00 89.75 90 LEU A CA 1
ATOM 627 C C . LEU A 1 90 ? -2.359 -10.143 20.102 1.00 89.75 90 LEU A C 1
ATOM 629 O O . LEU A 1 90 ? -1.925 -10.360 18.969 1.00 89.75 90 LEU A O 1
ATOM 633 N N . PHE A 1 91 ? -2.178 -8.970 20.717 1.00 88.12 91 PHE A N 1
ATOM 634 C CA . PHE A 1 91 ? -1.457 -7.859 20.094 1.00 88.12 91 PHE A CA 1
ATOM 635 C C . PHE A 1 91 ? 0.015 -8.188 19.823 1.00 88.12 91 PHE A C 1
ATOM 637 O O . PHE A 1 91 ? 0.513 -7.853 18.750 1.00 88.12 91 PHE A O 1
ATOM 644 N N . CYS A 1 92 ? 0.708 -8.881 20.732 1.00 89.69 92 CYS A N 1
ATOM 645 C CA . CYS A 1 92 ? 2.091 -9.316 20.511 1.00 89.69 92 CYS A CA 1
ATOM 646 C C . CYS A 1 92 ? 2.229 -10.197 19.259 1.00 89.69 92 CYS A C 1
ATOM 648 O O . CYS A 1 92 ? 3.137 -9.983 18.454 1.00 89.69 92 CYS A O 1
ATOM 650 N N . VAL A 1 93 ? 1.314 -11.152 19.063 1.00 89.25 93 VAL A N 1
ATOM 651 C CA . VAL A 1 93 ? 1.309 -12.019 17.873 1.00 89.25 93 VAL A CA 1
ATOM 652 C C . VAL A 1 93 ? 1.012 -11.208 16.609 1.00 89.25 93 VAL A C 1
ATOM 654 O O . VAL A 1 93 ? 1.753 -11.318 15.630 1.00 89.25 93 VAL A O 1
ATOM 657 N N . MET A 1 94 ? -0.012 -10.350 16.636 1.00 85.44 94 MET A N 1
ATOM 658 C CA . MET A 1 94 ? -0.401 -9.520 15.490 1.00 85.44 94 MET A CA 1
ATOM 659 C C . MET A 1 94 ? 0.727 -8.563 15.067 1.00 85.44 94 MET A C 1
ATOM 661 O O . MET A 1 94 ? 1.126 -8.544 13.902 1.00 85.44 94 MET A O 1
ATOM 665 N N . PHE A 1 95 ? 1.319 -7.813 16.003 1.00 84.56 95 PHE A N 1
ATOM 666 C CA . PHE A 1 95 ? 2.444 -6.918 15.704 1.00 84.56 95 PHE A CA 1
ATOM 667 C C . PHE A 1 95 ? 3.703 -7.678 15.264 1.00 84.56 95 PHE A C 1
ATOM 669 O O . PHE A 1 95 ? 4.439 -7.191 14.398 1.00 84.56 95 PHE A O 1
ATOM 676 N N . GLY A 1 96 ? 3.935 -8.882 15.798 1.00 87.44 96 GLY A N 1
ATOM 677 C CA . GLY A 1 96 ? 5.008 -9.775 15.359 1.00 87.44 96 GLY A CA 1
ATOM 678 C C . GLY A 1 96 ? 4.841 -10.209 13.901 1.00 87.44 96 GLY A C 1
ATOM 679 O O . GLY A 1 96 ? 5.770 -10.076 13.103 1.00 87.44 96 GLY A O 1
ATOM 680 N N . MET A 1 97 ? 3.636 -10.642 13.522 1.00 84.44 97 MET A N 1
ATOM 681 C CA . MET A 1 97 ? 3.294 -11.015 12.145 1.00 84.44 97 MET A CA 1
ATOM 682 C C . MET A 1 97 ? 3.386 -9.827 11.179 1.00 84.44 97 MET A C 1
ATOM 684 O O . MET A 1 97 ? 3.979 -9.952 10.106 1.00 84.44 97 MET A O 1
ATOM 688 N N . ILE A 1 98 ? 2.876 -8.650 11.562 1.00 83.56 98 ILE A N 1
ATOM 689 C CA . ILE A 1 98 ? 2.992 -7.420 10.759 1.00 83.56 98 ILE A CA 1
ATOM 690 C C . ILE A 1 98 ? 4.469 -7.060 10.529 1.00 83.56 98 ILE A C 1
ATOM 692 O O . ILE A 1 98 ? 4.871 -6.769 9.398 1.00 83.56 98 ILE A O 1
ATOM 696 N N . SER A 1 99 ? 5.299 -7.134 11.574 1.00 85.06 99 SER A N 1
ATOM 697 C CA . SER A 1 99 ? 6.743 -6.882 11.476 1.00 85.06 99 SER A CA 1
ATOM 698 C C . SER A 1 99 ? 7.434 -7.896 10.560 1.00 85.06 99 SER A C 1
ATOM 700 O O . SER A 1 99 ? 8.239 -7.515 9.708 1.00 85.06 99 SER A O 1
ATOM 702 N N . ALA A 1 100 ? 7.073 -9.179 10.664 1.00 84.00 100 ALA A N 1
ATOM 703 C CA . ALA A 1 100 ? 7.575 -10.231 9.785 1.00 84.00 100 ALA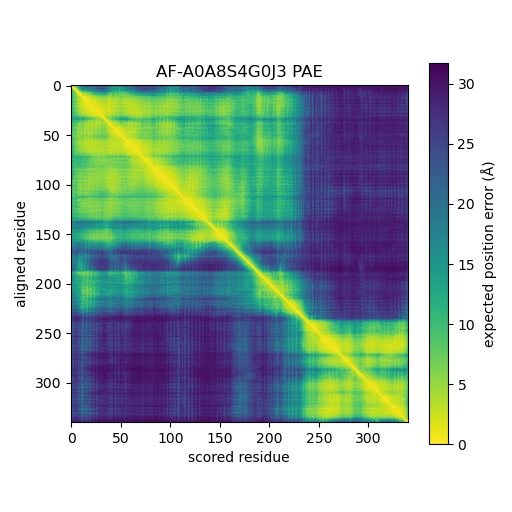 A CA 1
ATOM 704 C C . ALA A 1 100 ? 7.200 -9.981 8.313 1.00 84.00 100 ALA A C 1
ATOM 706 O O . ALA A 1 100 ? 8.040 -10.151 7.427 1.00 84.00 100 ALA A O 1
ATOM 707 N N . PHE A 1 101 ? 5.982 -9.505 8.030 1.00 80.62 101 PHE A N 1
ATOM 708 C CA . PHE A 1 101 ? 5.591 -9.103 6.676 1.00 80.62 101 PHE A CA 1
ATOM 709 C C . PHE A 1 101 ? 6.426 -7.931 6.152 1.00 80.62 101 PHE A C 1
ATOM 711 O O . PHE A 1 101 ? 6.867 -7.983 5.000 1.00 80.62 101 PHE A O 1
ATOM 718 N N . GLY A 1 102 ? 6.718 -6.929 6.986 1.00 80.06 102 GLY A N 1
ATOM 719 C CA . GLY A 1 102 ? 7.630 -5.834 6.641 1.00 80.06 102 GLY A CA 1
ATOM 720 C C . GLY A 1 102 ? 9.041 -6.328 6.302 1.00 80.06 102 GLY A C 1
ATOM 721 O O . GLY A 1 102 ? 9.578 -6.002 5.242 1.00 80.06 102 GLY A O 1
ATOM 722 N N . LEU A 1 103 ? 9.614 -7.193 7.145 1.00 84.06 103 LEU A N 1
ATOM 723 C CA . LEU A 1 103 ? 10.930 -7.801 6.914 1.00 84.06 103 LEU A CA 1
ATOM 724 C C . LEU A 1 103 ? 10.953 -8.682 5.660 1.00 84.06 103 LEU A C 1
ATOM 726 O O . LEU A 1 103 ? 11.937 -8.677 4.922 1.00 84.06 103 LEU A O 1
ATOM 730 N N . SER A 1 104 ? 9.855 -9.375 5.350 1.00 80.62 104 SER A N 1
ATOM 731 C CA . SER A 1 104 ? 9.750 -10.177 4.128 1.00 80.62 104 SER A CA 1
ATOM 732 C C . SER A 1 104 ? 9.891 -9.336 2.855 1.00 80.62 104 SER A C 1
ATOM 734 O O . SER A 1 104 ? 10.298 -9.856 1.822 1.00 80.62 104 SER A O 1
ATOM 736 N N . ALA A 1 105 ? 9.600 -8.031 2.888 1.00 79.62 105 ALA A N 1
ATOM 737 C CA . ALA A 1 105 ? 9.826 -7.156 1.740 1.00 79.62 105 ALA A CA 1
ATOM 738 C C . ALA A 1 105 ? 11.321 -6.859 1.514 1.00 79.62 105 ALA A C 1
ATOM 740 O O . ALA A 1 105 ? 11.738 -6.638 0.373 1.00 79.62 105 ALA A O 1
ATOM 741 N N . LEU A 1 106 ? 12.145 -6.916 2.570 1.00 80.69 106 LEU A N 1
ATOM 742 C CA . LEU A 1 106 ? 13.592 -6.696 2.486 1.00 80.69 106 LEU A CA 1
ATOM 743 C C . LEU A 1 106 ? 14.311 -7.792 1.695 1.00 80.69 106 LEU A C 1
ATOM 745 O O . LEU A 1 106 ? 15.381 -7.528 1.153 1.00 80.69 106 LEU A O 1
ATOM 749 N N . GLN A 1 107 ? 13.706 -8.975 1.532 1.00 78.81 107 GLN A N 1
ATOM 750 C CA . GLN A 1 107 ? 14.272 -10.057 0.713 1.00 78.81 107 GLN A CA 1
ATOM 751 C C . GLN A 1 107 ? 14.493 -9.647 -0.756 1.00 78.81 107 GLN A C 1
ATOM 753 O O . GLN A 1 107 ? 15.305 -10.242 -1.460 1.00 78.81 107 GLN A O 1
ATOM 758 N N . TYR A 1 108 ? 13.775 -8.624 -1.234 1.00 76.69 108 TYR A N 1
ATOM 759 C CA . TYR A 1 108 ? 13.892 -8.108 -2.601 1.00 76.69 108 TYR A CA 1
ATOM 760 C C . TYR A 1 108 ? 14.896 -6.946 -2.729 1.00 76.69 108 TYR A C 1
ATOM 762 O O . TYR A 1 108 ? 15.125 -6.436 -3.832 1.00 76.69 108 TYR A O 1
ATOM 770 N N . VAL A 1 109 ? 15.486 -6.504 -1.616 1.00 80.38 109 VAL A N 1
ATOM 771 C CA . VAL A 1 109 ? 16.469 -5.418 -1.560 1.00 80.38 109 VAL A CA 1
ATOM 772 C C . VAL A 1 109 ? 17.880 -6.000 -1.624 1.00 80.38 109 VAL A C 1
ATOM 774 O O . VAL A 1 109 ? 18.161 -7.069 -1.092 1.00 80.38 109 VAL A O 1
ATOM 777 N N . ASP A 1 110 ? 18.798 -5.300 -2.294 1.00 82.19 110 ASP A N 1
ATOM 778 C CA . ASP A 1 110 ? 20.201 -5.710 -2.324 1.00 82.19 110 ASP A CA 1
ATOM 779 C C . ASP A 1 110 ? 20.909 -5.335 -1.014 1.00 82.19 110 ASP A C 1
ATOM 781 O O . ASP A 1 110 ? 21.368 -4.201 -0.855 1.00 82.19 110 ASP A O 1
ATOM 785 N N . LEU A 1 111 ? 20.984 -6.288 -0.082 1.00 84.25 111 LEU A N 1
ATOM 786 C CA . LEU A 1 111 ? 21.627 -6.122 1.228 1.00 84.25 111 LEU A CA 1
ATOM 787 C C . LEU A 1 111 ? 23.163 -6.105 1.163 1.00 84.25 111 LEU A C 1
ATOM 789 O O . LEU A 1 111 ? 23.807 -5.831 2.166 1.00 84.25 111 LEU A O 1
ATOM 793 N N . ASN A 1 112 ? 23.766 -6.324 -0.008 1.00 86.12 112 ASN A N 1
ATOM 794 C CA . ASN A 1 112 ? 25.217 -6.186 -0.185 1.00 86.12 112 ASN A CA 1
ATOM 795 C C . ASN A 1 112 ? 25.664 -4.724 -0.336 1.00 86.12 112 ASN A C 1
ATOM 797 O O . ASN A 1 112 ? 26.849 -4.414 -0.241 1.00 86.12 112 ASN A O 1
ATOM 801 N N . SER A 1 113 ? 24.732 -3.805 -0.604 1.00 85.75 113 SER A N 1
ATOM 802 C CA . SER A 1 113 ? 25.049 -2.385 -0.713 1.00 85.75 113 SER A CA 1
ATOM 803 C C . SER A 1 113 ? 25.039 -1.733 0.668 1.00 85.75 113 SER A C 1
ATOM 805 O O . SER A 1 113 ? 23.990 -1.651 1.309 1.00 85.75 113 SER A O 1
ATOM 807 N N . SER A 1 114 ? 26.176 -1.171 1.086 1.00 86.69 114 SER A N 1
ATOM 808 C CA . SER A 1 114 ? 26.299 -0.398 2.334 1.00 86.69 114 SER A CA 1
ATOM 809 C C . SER A 1 114 ? 25.280 0.743 2.434 1.00 86.69 114 SER A C 1
ATOM 811 O O . SER A 1 114 ? 24.777 1.037 3.514 1.00 86.69 114 SER A O 1
ATOM 813 N N . ARG A 1 115 ? 24.897 1.345 1.300 1.00 83.12 115 ARG A N 1
ATOM 814 C CA . ARG A 1 115 ? 23.850 2.374 1.235 1.00 83.12 115 ARG A CA 1
ATOM 815 C C . ARG A 1 115 ? 22.478 1.832 1.633 1.00 83.12 115 ARG A C 1
ATOM 817 O O . ARG A 1 115 ? 21.763 2.496 2.374 1.00 83.12 115 ARG A O 1
ATOM 824 N N . ASN A 1 116 ? 22.106 0.653 1.136 1.00 84.31 116 ASN A N 1
ATOM 825 C CA . ASN A 1 116 ? 20.814 0.045 1.454 1.00 84.31 116 ASN A CA 1
ATOM 826 C C . ASN A 1 116 ? 20.776 -0.395 2.919 1.00 84.31 116 ASN A C 1
ATOM 828 O O . ASN A 1 116 ? 19.786 -0.139 3.597 1.00 84.31 116 ASN A O 1
ATOM 832 N N . LEU A 1 117 ? 21.872 -0.976 3.417 1.00 86.75 117 LEU A N 1
ATOM 833 C CA . LEU A 1 117 ? 22.018 -1.330 4.829 1.00 86.75 117 LEU A CA 1
ATOM 834 C C . LEU A 1 117 ? 21.902 -0.105 5.742 1.00 86.75 117 LEU A C 1
ATOM 836 O O . LEU A 1 117 ? 21.174 -0.159 6.728 1.00 86.75 117 LEU A O 1
ATOM 840 N N . TYR A 1 118 ? 22.550 1.011 5.389 1.00 87.62 118 TYR A N 1
ATOM 841 C CA . TYR A 1 118 ? 22.437 2.260 6.144 1.00 87.62 118 TYR A CA 1
ATOM 842 C C . TYR A 1 118 ? 20.998 2.782 6.179 1.00 87.62 118 TYR A C 1
ATOM 844 O O . TYR A 1 118 ? 20.500 3.106 7.251 1.00 87.62 118 TYR A O 1
ATOM 852 N N . ILE A 1 119 ? 20.308 2.828 5.032 1.00 85.69 119 ILE A N 1
ATOM 853 C CA . ILE A 1 119 ? 18.914 3.295 4.967 1.00 85.69 119 ILE A CA 1
ATOM 854 C C . ILE A 1 119 ? 18.014 2.419 5.844 1.00 85.69 119 ILE A C 1
ATOM 856 O O . ILE A 1 119 ? 17.235 2.955 6.626 1.00 85.69 119 ILE A O 1
ATOM 860 N N . ILE A 1 120 ? 18.148 1.092 5.755 1.00 86.38 120 ILE A N 1
ATOM 861 C CA . ILE A 1 120 ? 17.366 0.151 6.568 1.00 86.38 120 ILE A CA 1
ATOM 862 C C . ILE A 1 120 ? 17.665 0.365 8.056 1.00 86.38 120 ILE A C 1
ATOM 864 O O . ILE A 1 120 ? 16.745 0.633 8.825 1.00 86.38 120 ILE A O 1
ATOM 868 N N . GLY A 1 121 ? 18.938 0.313 8.457 1.00 86.94 121 GLY A N 1
ATOM 869 C CA . GLY A 1 121 ? 19.348 0.442 9.856 1.00 86.94 121 GLY A CA 1
ATOM 870 C C . GLY A 1 121 ? 18.948 1.783 10.471 1.00 86.94 121 GLY A C 1
ATOM 871 O O . GLY A 1 121 ? 18.366 1.814 11.553 1.00 86.94 121 GLY A O 1
ATOM 872 N N . PHE A 1 122 ? 19.173 2.887 9.754 1.00 86.44 122 PHE A N 1
ATOM 873 C CA . PHE A 1 122 ? 18.759 4.214 10.203 1.00 86.44 122 PHE A CA 1
ATOM 874 C C . PHE A 1 122 ? 17.234 4.322 10.301 1.00 86.44 122 PHE A C 1
ATOM 876 O O . PHE A 1 122 ? 16.731 4.799 11.313 1.00 86.44 122 PHE A O 1
ATOM 883 N N . SER A 1 123 ? 16.487 3.831 9.304 1.00 85.00 123 SER A N 1
ATOM 884 C CA . SER A 1 123 ? 15.019 3.875 9.326 1.00 85.00 123 SER A CA 1
ATOM 885 C C . SER A 1 123 ? 14.407 3.048 10.458 1.00 85.00 123 SER A C 1
ATOM 887 O O . SER A 1 123 ? 13.371 3.438 10.971 1.00 85.00 123 SER A O 1
ATOM 889 N N . LEU A 1 124 ? 15.043 1.956 10.897 1.00 84.19 124 LEU A N 1
ATOM 890 C CA . LEU A 1 124 ? 14.558 1.145 12.019 1.00 84.19 124 LEU A CA 1
ATOM 891 C C . LEU A 1 124 ? 14.942 1.739 13.381 1.00 84.19 124 LEU A C 1
ATOM 893 O O . LEU A 1 124 ? 14.134 1.730 14.307 1.00 84.19 124 LEU A O 1
ATOM 897 N N . PHE A 1 125 ? 16.162 2.264 13.514 1.00 87.00 125 PHE A N 1
ATOM 898 C CA . PHE A 1 125 ? 16.688 2.724 14.800 1.00 87.00 125 PHE A CA 1
ATOM 899 C C . PHE A 1 125 ? 16.305 4.169 15.137 1.00 87.00 125 PHE A C 1
ATOM 901 O O . PHE A 1 125 ? 15.925 4.463 16.270 1.00 87.00 125 PHE A O 1
ATOM 908 N N . PHE A 1 126 ? 16.370 5.081 14.161 1.00 86.19 126 PHE A N 1
ATOM 909 C CA . PHE A 1 126 ? 16.118 6.506 14.384 1.00 86.19 126 PHE A CA 1
ATOM 910 C C . PHE A 1 126 ? 14.730 6.805 14.973 1.00 86.19 126 PHE A C 1
ATOM 912 O O . PHE A 1 126 ? 14.671 7.586 15.920 1.00 86.19 126 PHE A O 1
ATOM 919 N N . PRO A 1 127 ? 13.622 6.184 14.517 1.00 85.12 127 PRO A N 1
ATOM 920 C CA . PRO A 1 127 ? 12.317 6.393 15.131 1.00 85.12 127 PRO A CA 1
ATOM 921 C C . PRO A 1 127 ? 12.286 6.002 16.603 1.00 85.12 127 PRO A C 1
ATOM 923 O O . PRO A 1 127 ? 11.723 6.743 17.392 1.00 85.12 127 PRO A O 1
ATOM 926 N N . LEU A 1 128 ? 12.913 4.885 16.989 1.00 84.44 128 LEU A N 1
ATOM 927 C CA . LEU A 1 128 ? 12.930 4.437 18.385 1.00 84.44 128 LEU A CA 1
ATOM 928 C C . LEU A 1 128 ? 13.606 5.474 19.287 1.00 84.44 128 LEU A C 1
ATOM 930 O O . LEU A 1 128 ? 13.097 5.786 20.362 1.00 84.44 128 LEU A O 1
ATOM 934 N N . VAL A 1 129 ? 14.728 6.037 18.831 1.00 88.88 129 VAL A N 1
ATOM 935 C CA . VAL A 1 129 ? 15.446 7.092 19.557 1.00 88.88 129 VAL A CA 1
ATOM 936 C C . VAL A 1 129 ? 14.645 8.390 19.566 1.00 88.88 129 VAL A C 1
ATOM 938 O O . VAL A 1 129 ? 14.460 8.979 20.629 1.00 88.88 129 VAL A O 1
ATOM 941 N N . LEU A 1 130 ? 14.135 8.816 18.408 1.00 86.31 130 LEU A N 1
ATOM 942 C CA . LEU A 1 130 ? 13.395 10.065 18.263 1.00 86.31 130 LEU A CA 1
ATOM 943 C C . LEU A 1 130 ? 12.141 10.074 19.134 1.00 86.31 130 LEU A C 1
ATOM 945 O O . LEU A 1 130 ? 11.920 11.044 19.848 1.00 86.31 130 LEU A O 1
ATOM 949 N N . THR A 1 131 ? 11.348 9.000 19.140 1.00 85.81 131 THR A N 1
ATOM 950 C CA . THR A 1 131 ? 10.122 8.955 19.944 1.00 85.81 131 THR A CA 1
ATOM 951 C C . THR A 1 131 ? 10.420 8.975 21.438 1.00 85.81 131 THR A C 1
ATOM 953 O O . THR A 1 131 ? 9.711 9.641 22.188 1.00 85.81 131 THR A O 1
ATOM 956 N N . ARG A 1 132 ? 11.486 8.293 21.891 1.00 85.75 132 ARG A N 1
ATOM 957 C CA . ARG A 1 132 ? 11.915 8.352 23.301 1.00 85.75 132 ARG A CA 1
ATOM 958 C C . ARG A 1 132 ? 12.424 9.745 23.669 1.00 85.75 132 ARG A C 1
ATOM 960 O O . ARG A 1 132 ? 12.083 10.246 24.735 1.00 85.75 132 ARG A O 1
ATOM 967 N N . TRP A 1 133 ? 13.207 10.371 22.793 1.00 87.06 133 TRP A N 1
ATOM 968 C CA . TRP A 1 133 ? 13.742 11.712 23.012 1.00 87.06 133 TRP A CA 1
ATOM 969 C C . TRP A 1 133 ? 12.633 12.771 23.044 1.00 87.06 133 TRP A C 1
ATOM 971 O O . TRP A 1 133 ? 12.606 13.577 23.968 1.00 87.06 133 TRP A O 1
ATOM 981 N N . MET A 1 134 ? 11.678 12.704 22.108 1.00 85.56 134 MET A N 1
ATOM 982 C CA . MET A 1 134 ? 10.490 13.566 22.055 1.00 85.56 134 MET A CA 1
ATOM 983 C C . MET A 1 134 ? 9.597 13.405 23.288 1.00 85.56 134 MET A C 1
ATOM 985 O O . MET A 1 134 ? 9.060 14.390 23.782 1.00 85.56 134 MET A O 1
ATOM 989 N N . ALA A 1 135 ? 9.450 12.180 23.804 1.00 81.81 135 ALA A N 1
ATOM 990 C CA . ALA A 1 135 ? 8.705 11.933 25.037 1.00 81.81 135 ALA A CA 1
ATOM 991 C C . ALA A 1 135 ? 9.406 12.528 26.272 1.00 81.81 135 ALA A C 1
ATOM 993 O O . ALA A 1 135 ? 8.735 13.000 27.182 1.00 81.81 135 ALA A O 1
ATOM 994 N N . ALA A 1 136 ? 10.742 12.524 26.299 1.00 85.31 136 ALA A N 1
ATOM 995 C CA . ALA A 1 136 ? 11.523 13.129 27.377 1.00 85.31 136 ALA A CA 1
ATOM 996 C C . ALA A 1 136 ? 11.617 14.666 27.278 1.00 85.31 136 ALA A C 1
ATOM 998 O O . ALA A 1 136 ? 11.843 15.325 28.287 1.00 85.31 136 ALA A O 1
ATOM 999 N N . HIS A 1 137 ? 11.438 15.236 26.082 1.00 85.00 137 HIS A N 1
ATOM 1000 C CA . HIS A 1 137 ? 11.609 16.664 25.796 1.00 85.00 137 HIS A CA 1
ATOM 1001 C C . HIS A 1 137 ? 10.364 17.262 25.121 1.00 85.00 137 HIS A C 1
ATOM 1003 O O . HIS A 1 137 ? 10.442 17.885 24.061 1.00 85.00 137 HIS A O 1
ATOM 1009 N N . SER A 1 138 ? 9.197 17.084 25.740 1.00 71.44 138 SER A N 1
ATOM 1010 C CA . SER A 1 138 ? 7.903 17.513 25.191 1.00 71.44 138 SER A CA 1
ATOM 1011 C C . SER A 1 138 ? 7.734 19.031 25.032 1.00 71.44 138 SER A C 1
ATOM 1013 O O . SER A 1 138 ? 6.816 19.447 24.339 1.00 71.44 138 SER A O 1
ATOM 1015 N N . GLY A 1 139 ? 8.596 19.849 25.648 1.00 77.25 139 GLY A N 1
ATOM 1016 C CA . GLY A 1 139 ? 8.542 21.319 25.600 1.00 77.25 139 GLY A CA 1
ATOM 1017 C C . GLY A 1 139 ? 9.552 21.986 24.659 1.00 77.25 139 GLY A C 1
ATOM 1018 O O . GLY A 1 139 ? 9.758 23.187 24.762 1.00 77.25 139 GLY A O 1
ATOM 1019 N N . VAL A 1 140 ? 10.240 21.232 23.793 1.00 80.81 140 VAL A N 1
ATOM 1020 C CA . VAL A 1 140 ? 11.278 21.795 22.896 1.00 80.81 140 VAL A CA 1
ATOM 1021 C C . VAL A 1 140 ? 10.692 22.431 21.631 1.00 80.81 140 VAL A C 1
ATOM 1023 O O . VAL A 1 140 ? 11.344 23.258 20.996 1.00 80.81 140 VAL A O 1
ATOM 1026 N N . ILE A 1 141 ? 9.477 22.044 21.243 1.00 78.81 141 ILE A N 1
ATOM 1027 C CA . ILE A 1 141 ? 8.798 22.608 20.076 1.00 78.81 141 ILE A CA 1
ATOM 1028 C C . ILE A 1 141 ? 7.915 23.752 20.566 1.00 78.81 141 ILE A C 1
ATOM 1030 O O . ILE A 1 141 ? 6.824 23.507 21.066 1.00 78.81 141 ILE A O 1
ATOM 1034 N N . ASP A 1 142 ? 8.422 24.974 20.434 1.00 79.06 142 ASP A N 1
ATOM 1035 C CA . ASP A 1 142 ? 7.680 26.207 20.689 1.00 79.06 142 ASP A CA 1
ATOM 1036 C C . ASP A 1 142 ? 7.759 27.080 19.434 1.00 79.06 142 ASP A C 1
ATOM 1038 O O . ASP A 1 142 ? 8.728 27.809 19.203 1.00 79.06 142 ASP A O 1
ATOM 1042 N N . THR A 1 143 ? 6.775 26.918 18.549 1.00 80.69 143 THR A N 1
ATOM 1043 C CA . THR A 1 143 ? 6.656 27.737 17.334 1.00 80.69 143 THR A CA 1
ATOM 1044 C C . THR A 1 143 ? 5.761 28.959 17.550 1.00 80.69 143 THR A C 1
ATOM 1046 O O . THR A 1 143 ? 5.549 29.732 16.612 1.00 80.69 143 THR A O 1
ATOM 1049 N N . GLY A 1 144 ? 5.238 29.147 18.770 1.00 81.12 144 GLY A N 1
ATOM 1050 C CA . GLY A 1 144 ? 4.262 30.180 19.118 1.00 81.12 144 GLY A CA 1
ATOM 1051 C C . GLY A 1 144 ? 2.832 29.884 18.649 1.00 81.12 144 GLY A C 1
ATOM 1052 O O . GLY A 1 144 ? 1.949 30.724 18.818 1.00 81.12 144 GLY A O 1
ATOM 1053 N N . VAL A 1 145 ? 2.580 28.712 18.052 1.00 88.62 145 VAL A N 1
ATOM 1054 C CA . VAL A 1 145 ? 1.248 28.265 17.617 1.00 88.62 145 VAL A CA 1
ATOM 1055 C C . VAL A 1 145 ? 0.965 26.891 18.217 1.00 88.62 145 VAL A C 1
ATOM 1057 O O . VAL A 1 145 ? 1.392 25.871 17.678 1.00 88.62 145 VAL A O 1
ATOM 1060 N N . GLU A 1 146 ? 0.153 26.853 19.276 1.00 84.88 146 GLU A N 1
ATOM 1061 C CA . GLU A 1 146 ? -0.146 25.624 20.034 1.00 84.88 146 GLU A CA 1
ATOM 1062 C C . GLU A 1 146 ? -0.649 24.472 19.150 1.00 84.88 146 GLU A C 1
ATOM 1064 O O . GLU A 1 146 ? -0.261 23.318 19.323 1.00 84.88 146 GLU A O 1
ATOM 1069 N N . ALA A 1 147 ? -1.486 24.777 18.152 1.00 85.62 147 ALA A N 1
ATOM 1070 C CA . ALA A 1 147 ? -2.006 23.772 17.227 1.00 85.62 147 ALA A CA 1
ATOM 1071 C C . ALA A 1 147 ? -0.902 23.144 16.358 1.00 85.62 147 ALA A C 1
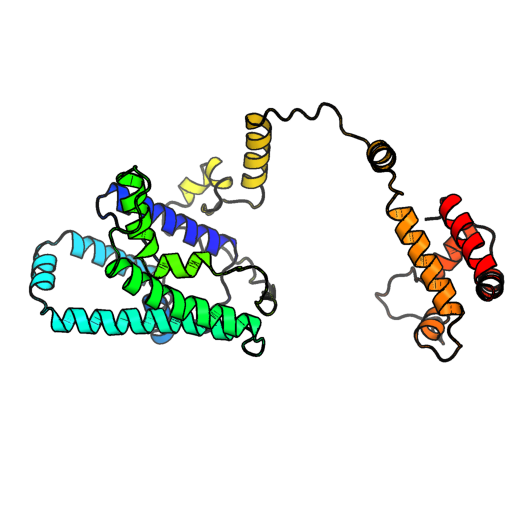ATOM 1073 O O . ALA A 1 147 ? -0.949 21.950 16.060 1.00 85.62 147 ALA A O 1
ATOM 1074 N N . LEU A 1 148 ? 0.089 23.936 15.942 1.00 85.19 148 LEU A N 1
ATOM 1075 C CA . LEU A 1 148 ? 1.210 23.448 15.145 1.00 85.19 148 LEU A CA 1
ATOM 1076 C C . LEU A 1 148 ? 2.155 22.616 16.011 1.00 85.19 148 LEU A C 1
ATOM 1078 O O . LEU A 1 148 ? 2.583 21.546 15.580 1.00 85.19 148 LEU A O 1
ATOM 1082 N N . ASP A 1 149 ? 2.413 23.069 17.234 1.00 83.69 149 ASP A N 1
ATOM 1083 C CA . ASP A 1 149 ? 3.275 22.380 18.192 1.00 83.69 149 ASP A CA 1
ATOM 1084 C C . ASP A 1 149 ? 2.688 21.021 18.576 1.00 83.69 149 ASP A C 1
ATOM 1086 O O . ASP A 1 149 ? 3.380 20.006 18.483 1.00 83.69 149 ASP A O 1
ATOM 1090 N N . ALA A 1 150 ? 1.382 20.959 18.855 1.00 84.06 150 ALA A N 1
ATOM 1091 C CA . ALA A 1 150 ? 0.677 19.707 19.117 1.00 84.06 150 ALA A CA 1
ATOM 1092 C C . ALA A 1 150 ? 0.748 18.740 17.922 1.00 84.06 150 ALA A C 1
ATOM 1094 O O . ALA A 1 150 ? 1.038 17.552 18.088 1.00 84.06 150 ALA A O 1
ATOM 1095 N N . VAL A 1 151 ? 0.536 19.234 16.696 1.00 86.56 151 VAL A N 1
ATOM 1096 C CA . VAL A 1 151 ? 0.639 18.406 15.485 1.00 86.56 151 VAL A CA 1
ATOM 1097 C C . VAL A 1 151 ? 2.065 17.893 15.298 1.00 86.56 151 VAL A C 1
ATOM 1099 O O . VAL A 1 151 ? 2.260 16.700 15.067 1.00 86.56 151 VAL A O 1
ATOM 1102 N N . LEU A 1 152 ? 3.076 18.751 15.420 1.00 83.25 152 LEU A N 1
ATOM 1103 C CA . LEU A 1 152 ? 4.478 18.357 15.288 1.00 83.25 152 LEU A CA 1
ATOM 1104 C C . LEU A 1 152 ? 4.888 17.355 16.367 1.00 83.25 152 LEU A C 1
ATOM 1106 O O . LEU A 1 152 ? 5.563 16.371 16.058 1.00 83.25 152 LEU A O 1
ATOM 1110 N N . GLN A 1 153 ? 4.434 17.550 17.602 1.00 83.19 153 GLN A N 1
ATOM 1111 C CA . GLN A 1 153 ? 4.692 16.642 18.708 1.00 83.19 153 GLN A CA 1
ATOM 1112 C C . GLN A 1 153 ? 4.071 15.266 18.454 1.00 83.19 153 GLN A C 1
ATOM 1114 O O . GLN A 1 153 ? 4.757 14.254 18.608 1.00 83.19 153 GLN A O 1
ATOM 1119 N N . VAL A 1 154 ? 2.820 15.195 17.990 1.00 83.94 154 VAL A N 1
ATOM 1120 C CA . VAL A 1 154 ? 2.164 13.924 17.629 1.00 83.94 154 VAL A CA 1
ATOM 1121 C C . VAL A 1 154 ? 2.869 13.255 16.445 1.00 83.94 154 VAL A C 1
ATOM 1123 O O . VAL A 1 154 ? 3.141 12.053 16.473 1.00 83.94 154 VAL A O 1
ATOM 1126 N N . LEU A 1 155 ? 3.241 14.019 15.415 1.00 82.38 155 LEU A N 1
ATOM 1127 C CA . LEU A 1 155 ? 3.926 13.489 14.234 1.00 82.38 155 LEU A CA 1
ATOM 1128 C C . LEU A 1 155 ? 5.319 12.927 14.560 1.00 82.38 155 LEU A C 1
ATOM 1130 O O . LEU A 1 155 ? 5.696 11.890 14.015 1.00 82.38 155 LEU A O 1
ATOM 1134 N N . LEU A 1 156 ? 6.083 13.597 15.428 1.00 81.00 156 LEU A N 1
ATOM 1135 C CA . LEU A 1 156 ? 7.448 13.199 15.799 1.00 81.00 156 LEU A CA 1
ATOM 1136 C C . LEU A 1 156 ? 7.485 12.128 16.898 1.00 81.00 156 LEU A C 1
ATOM 1138 O O . LEU A 1 156 ? 8.438 11.352 16.956 1.00 81.00 156 LEU A O 1
ATOM 1142 N N . SER A 1 157 ? 6.449 12.045 17.738 1.00 78.19 157 SER A N 1
ATOM 1143 C CA . SER A 1 157 ? 6.277 10.965 18.722 1.00 78.19 157 SER A CA 1
ATOM 1144 C C . SER A 1 157 ? 5.705 9.678 18.114 1.00 78.19 157 SER A C 1
ATOM 1146 O O . SER A 1 157 ? 5.834 8.608 18.708 1.00 78.19 157 SER A O 1
ATOM 1148 N N . THR A 1 158 ? 5.144 9.740 16.901 1.00 80.69 158 THR A N 1
ATOM 1149 C CA . THR A 1 158 ? 4.665 8.560 16.172 1.00 80.69 158 THR A CA 1
ATOM 1150 C C . THR A 1 158 ? 5.804 7.903 15.385 1.00 80.69 158 THR A C 1
ATOM 1152 O O . THR A 1 158 ? 6.221 8.372 14.322 1.00 80.69 158 THR A O 1
ATOM 1155 N N . SER A 1 159 ? 6.278 6.751 15.863 1.00 67.88 159 SER A N 1
ATOM 1156 C CA . SER A 1 159 ? 7.424 6.013 15.298 1.00 67.88 159 SER A CA 1
ATOM 1157 C C . SER A 1 159 ? 7.258 5.605 13.825 1.00 67.88 159 SER A C 1
ATOM 1159 O O . SER A 1 159 ? 8.248 5.454 13.113 1.00 67.88 159 SER A O 1
ATOM 1161 N N . ILE A 1 160 ? 6.029 5.448 13.329 1.00 68.56 160 ILE A N 1
ATOM 1162 C CA . ILE A 1 160 ? 5.741 5.056 11.936 1.00 68.56 160 ILE A CA 1
ATOM 1163 C C . ILE A 1 160 ? 5.966 6.217 10.953 1.00 68.56 160 ILE A C 1
ATOM 1165 O O . ILE A 1 160 ? 6.425 6.008 9.830 1.00 68.56 160 ILE A O 1
ATOM 1169 N N . LEU A 1 161 ? 5.704 7.461 11.360 1.00 59.25 161 LEU A N 1
ATOM 1170 C CA . LEU A 1 161 ? 5.822 8.626 10.474 1.00 59.25 161 LEU A CA 1
ATOM 1171 C C . LEU A 1 161 ? 7.271 9.111 10.346 1.00 59.25 161 LEU A C 1
ATOM 1173 O O . LEU A 1 161 ? 7.684 9.568 9.275 1.00 59.25 161 LEU A O 1
ATOM 1177 N N . ALA A 1 162 ? 8.074 8.923 11.395 1.00 57.81 162 ALA A N 1
ATOM 1178 C CA . ALA A 1 162 ? 9.517 9.152 11.355 1.00 57.81 162 ALA A CA 1
ATOM 1179 C C . ALA A 1 162 ? 10.237 8.217 10.357 1.00 57.81 162 ALA A C 1
ATOM 1181 O O . ALA A 1 162 ? 11.197 8.633 9.701 1.00 57.81 162 ALA A O 1
ATOM 1182 N N . GLN A 1 163 ? 9.733 6.988 10.170 1.00 58.16 163 GLN A N 1
ATOM 1183 C CA . GLN A 1 163 ? 10.251 6.033 9.177 1.00 58.16 163 GLN A CA 1
ATOM 1184 C C . GLN A 1 163 ? 10.027 6.514 7.741 1.00 58.16 163 GLN A C 1
ATOM 1186 O O . GLN A 1 163 ? 10.895 6.353 6.890 1.00 58.16 163 GLN A O 1
ATOM 1191 N N . TRP A 1 164 ? 8.884 7.143 7.454 1.00 53.69 164 TRP A N 1
ATOM 1192 C CA . TRP A 1 164 ? 8.518 7.535 6.089 1.00 53.69 164 TRP A CA 1
ATOM 1193 C C . TRP A 1 164 ? 9.402 8.654 5.515 1.00 53.69 164 TRP A C 1
ATOM 1195 O O . TRP A 1 164 ? 9.737 8.637 4.328 1.00 53.69 164 TRP A O 1
ATOM 1205 N N . ARG A 1 165 ? 9.819 9.622 6.345 1.00 50.41 165 ARG A N 1
ATOM 1206 C CA . ARG A 1 165 ? 10.561 10.818 5.893 1.00 50.41 165 ARG A CA 1
ATOM 1207 C C . ARG A 1 165 ? 12.008 10.539 5.477 1.00 50.41 165 ARG A C 1
ATOM 1209 O O . ARG A 1 165 ? 12.575 11.329 4.727 1.00 50.41 165 ARG A O 1
ATOM 1216 N N . SER A 1 166 ? 12.605 9.442 5.938 1.00 49.91 166 SER A N 1
ATOM 1217 C CA . SER A 1 166 ? 14.015 9.106 5.690 1.00 49.91 166 SER A CA 1
ATOM 1218 C C . SER A 1 166 ? 14.237 8.249 4.434 1.00 49.91 166 SER A C 1
ATOM 1220 O O . SER A 1 166 ? 15.375 8.063 4.000 1.00 49.91 166 SER A O 1
ATOM 1222 N N . VAL A 1 167 ? 13.170 7.763 3.787 1.00 53.75 167 VAL A N 1
ATOM 1223 C CA . VAL A 1 167 ? 13.282 6.786 2.697 1.00 53.75 167 VAL A CA 1
ATOM 1224 C C . VAL A 1 167 ? 13.172 7.465 1.327 1.00 53.75 167 VAL A C 1
ATOM 1226 O O . VAL A 1 167 ? 12.101 7.801 0.828 1.00 53.75 167 VAL A O 1
ATOM 1229 N N . GLY A 1 168 ? 14.309 7.633 0.651 1.00 47.41 168 GLY A N 1
ATOM 1230 C CA . GLY A 1 168 ? 14.364 7.968 -0.775 1.00 47.41 168 GLY A CA 1
ATOM 1231 C C . GLY A 1 168 ? 13.961 6.775 -1.655 1.00 47.41 168 GLY A C 1
ATOM 1232 O O . GLY A 1 168 ? 14.814 6.159 -2.288 1.00 47.41 168 GLY A O 1
ATOM 1233 N N . TRP A 1 169 ? 12.664 6.461 -1.729 1.00 50.09 169 TRP A N 1
ATOM 1234 C CA . TRP A 1 169 ? 12.071 5.231 -2.298 1.00 50.09 169 TRP A CA 1
ATOM 1235 C C . TRP A 1 169 ? 12.418 4.851 -3.758 1.00 50.09 169 TRP A C 1
ATOM 1237 O O . TRP A 1 169 ? 12.024 3.783 -4.221 1.00 50.09 169 TRP A O 1
ATOM 1247 N N . ARG A 1 170 ? 13.126 5.680 -4.539 1.00 45.28 170 ARG A N 1
ATOM 1248 C CA . ARG A 1 170 ? 13.241 5.473 -6.003 1.00 45.28 170 ARG A CA 1
ATOM 1249 C C . ARG A 1 170 ? 14.515 4.792 -6.509 1.00 45.28 170 ARG A C 1
ATOM 1251 O O . ARG A 1 170 ? 14.597 4.540 -7.709 1.00 45.28 170 ARG A O 1
ATOM 1258 N N . ARG A 1 171 ? 15.518 4.496 -5.677 1.00 49.84 171 ARG A N 1
ATOM 1259 C CA . ARG A 1 171 ? 16.827 4.015 -6.174 1.00 49.84 171 ARG A CA 1
ATOM 1260 C C . ARG A 1 171 ? 17.436 2.938 -5.268 1.00 49.84 171 ARG A C 1
ATOM 1262 O O . ARG A 1 171 ? 18.268 3.259 -4.433 1.00 49.84 171 ARG A O 1
ATOM 1269 N N . GLY A 1 172 ? 17.042 1.672 -5.450 1.00 51.03 172 GLY A N 1
ATOM 1270 C CA . GLY A 1 172 ? 17.649 0.552 -4.707 1.00 51.03 172 GLY A CA 1
ATOM 1271 C C . GLY A 1 172 ? 17.024 -0.835 -4.908 1.00 51.03 172 GLY A C 1
ATOM 1272 O O . GLY A 1 172 ? 17.701 -1.833 -4.676 1.00 51.03 172 GLY A O 1
ATOM 1273 N N . LEU A 1 173 ? 15.774 -0.936 -5.382 1.00 55.41 173 LEU A N 1
ATOM 1274 C CA . LEU A 1 173 ? 15.185 -2.243 -5.695 1.00 55.41 173 LEU A CA 1
ATOM 1275 C C . LEU A 1 173 ? 15.865 -2.857 -6.925 1.00 55.41 173 LEU A C 1
ATOM 1277 O O . LEU A 1 173 ? 15.930 -2.221 -7.986 1.00 55.41 173 LEU A O 1
ATOM 1281 N N . ARG A 1 174 ? 16.306 -4.120 -6.820 1.00 52.66 174 ARG A N 1
ATOM 1282 C CA . ARG A 1 174 ? 16.618 -4.930 -8.004 1.00 52.66 174 ARG A CA 1
ATOM 1283 C C . ARG A 1 174 ? 15.369 -4.907 -8.872 1.00 52.66 174 ARG A C 1
ATOM 1285 O O . ARG A 1 174 ? 14.298 -5.279 -8.407 1.00 52.66 174 ARG A O 1
ATOM 1292 N N . ARG A 1 175 ? 15.510 -4.363 -10.088 1.00 41.91 175 ARG A N 1
ATOM 1293 C CA . ARG A 1 175 ? 14.458 -4.118 -11.086 1.00 41.91 175 ARG A CA 1
ATOM 1294 C C . ARG A 1 175 ? 13.295 -5.085 -10.882 1.00 41.91 175 ARG A C 1
ATOM 1296 O O . ARG A 1 175 ? 13.405 -6.243 -11.278 1.00 41.91 175 ARG A O 1
ATOM 1303 N N . TRP A 1 176 ? 12.209 -4.599 -10.277 1.00 47.94 176 TRP A N 1
ATOM 1304 C CA . TRP A 1 176 ? 10.960 -5.342 -10.140 1.00 47.94 176 TRP A CA 1
ATOM 1305 C C . TRP A 1 176 ? 10.358 -5.451 -11.541 1.00 47.94 176 TRP A C 1
ATOM 1307 O O . TRP A 1 176 ? 9.510 -4.676 -11.979 1.00 47.94 176 TRP A O 1
ATOM 1317 N N . ARG A 1 177 ? 10.960 -6.327 -12.343 1.00 40.75 177 ARG A N 1
ATOM 1318 C CA . ARG A 1 177 ? 10.523 -6.650 -13.682 1.00 40.75 177 ARG A CA 1
ATOM 1319 C C . ARG A 1 177 ? 9.428 -7.666 -13.458 1.00 40.75 177 ARG A C 1
ATOM 1321 O O . ARG A 1 177 ? 9.684 -8.864 -13.461 1.00 40.75 177 ARG A O 1
ATOM 1328 N N . TRP A 1 178 ? 8.214 -7.164 -13.264 1.00 44.94 178 TRP A N 1
ATOM 1329 C CA . TRP A 1 178 ? 7.036 -7.926 -13.619 1.00 44.94 178 TRP A CA 1
ATOM 1330 C C . TRP A 1 178 ? 7.295 -8.502 -15.000 1.00 44.94 178 TRP A C 1
ATOM 1332 O O . TRP A 1 178 ? 7.328 -7.779 -16.003 1.00 44.94 178 TRP A O 1
ATOM 1342 N N . THR A 1 179 ? 7.570 -9.797 -15.055 1.00 37.09 179 THR A N 1
ATOM 1343 C CA . THR A 1 179 ? 7.468 -10.496 -16.316 1.00 37.09 179 THR A CA 1
ATOM 1344 C C . THR A 1 179 ? 5.989 -10.384 -16.630 1.00 37.09 179 THR A C 1
ATOM 1346 O O . THR A 1 179 ? 5.177 -11.006 -15.952 1.00 37.09 179 THR A O 1
ATOM 1349 N N . ARG A 1 180 ? 5.635 -9.522 -17.593 1.00 38.69 180 ARG A N 1
ATOM 1350 C CA . ARG A 1 180 ? 4.346 -9.540 -18.289 1.00 38.69 180 ARG A CA 1
ATOM 1351 C C . ARG A 1 180 ? 4.220 -10.901 -18.986 1.00 38.69 180 ARG A C 1
ATOM 1353 O O . ARG A 1 180 ? 4.257 -10.980 -20.206 1.00 38.69 180 ARG A O 1
ATOM 1360 N N . ARG A 1 181 ? 4.175 -12.001 -18.235 1.00 34.53 181 ARG A N 1
ATOM 1361 C CA . ARG A 1 181 ? 3.569 -13.227 -18.733 1.00 34.53 181 ARG A CA 1
ATOM 1362 C C . ARG A 1 181 ? 2.101 -12.887 -18.690 1.00 34.53 181 ARG A C 1
ATOM 1364 O O . ARG A 1 181 ? 1.583 -12.642 -17.606 1.00 34.53 181 ARG A O 1
ATOM 1371 N N . GLY A 1 182 ? 1.525 -12.678 -19.870 1.00 38.75 182 GLY A N 1
ATOM 1372 C CA . GLY A 1 182 ? 0.128 -12.321 -20.012 1.00 38.75 182 GLY A CA 1
ATOM 1373 C C . GLY A 1 182 ? -0.697 -13.296 -19.192 1.00 38.75 182 GLY A C 1
ATOM 1374 O O . GLY A 1 182 ? -0.860 -14.444 -19.590 1.00 38.75 182 GLY A O 1
ATOM 1375 N N . ALA A 1 183 ? -1.174 -12.843 -18.033 1.00 40.06 183 ALA A N 1
ATOM 1376 C CA . ALA A 1 183 ? -2.428 -13.350 -17.534 1.00 40.06 183 ALA A CA 1
ATOM 1377 C C . ALA A 1 183 ? -3.403 -12.968 -18.641 1.00 40.06 183 ALA A C 1
ATOM 1379 O O . ALA A 1 183 ? -3.598 -11.781 -18.915 1.00 40.06 183 ALA A O 1
ATOM 1380 N N . THR A 1 184 ? -3.855 -13.969 -19.387 1.00 40.00 184 THR A N 1
ATOM 1381 C CA . THR A 1 184 ? -4.944 -13.809 -20.335 1.00 40.00 184 THR A CA 1
ATOM 1382 C C . THR A 1 184 ? -6.045 -13.035 -19.622 1.00 40.00 184 THR A C 1
ATOM 1384 O O . THR A 1 184 ? -6.386 -13.350 -18.480 1.00 40.00 184 THR A O 1
ATOM 1387 N N . GLU A 1 185 ? -6.526 -11.973 -20.265 1.00 46.47 185 GLU A N 1
ATOM 1388 C CA . GLU A 1 185 ? -7.648 -11.143 -19.821 1.00 46.47 185 GLU A CA 1
ATOM 1389 C C . GLU A 1 185 ? -8.938 -11.986 -19.859 1.00 46.47 185 GLU A C 1
ATOM 1391 O O . GLU A 1 185 ? -9.812 -11.793 -20.697 1.00 46.47 185 GLU A O 1
ATOM 1396 N N . GLY A 1 186 ? -9.013 -13.002 -18.998 1.00 38.22 186 GLY A N 1
ATOM 1397 C CA . GLY A 1 186 ? -10.191 -13.825 -18.768 1.00 38.22 186 GLY A CA 1
ATOM 1398 C C . GLY A 1 186 ? -11.144 -13.085 -17.835 1.00 38.22 186 GLY A C 1
ATOM 1399 O O . GLY A 1 186 ? -10.723 -12.613 -16.780 1.00 38.22 186 GLY A O 1
ATOM 1400 N N . GLY A 1 187 ? -12.396 -12.945 -18.272 1.00 49.53 187 GLY A N 1
ATOM 1401 C CA . GLY A 1 187 ? -13.398 -12.008 -17.755 1.00 49.53 187 GLY A CA 1
ATOM 1402 C C . GLY A 1 187 ? -13.874 -12.212 -16.311 1.00 49.53 187 GLY A C 1
ATOM 1403 O O . GLY A 1 187 ? -13.398 -13.097 -15.599 1.00 49.53 187 GLY A O 1
ATOM 1404 N N . ASP A 1 188 ? -14.797 -11.330 -15.895 1.00 56.06 188 ASP A N 1
ATOM 1405 C CA . ASP A 1 188 ? -15.608 -11.263 -14.653 1.00 56.06 188 ASP A CA 1
ATOM 1406 C C . ASP A 1 188 ? -14.907 -11.435 -13.286 1.00 56.06 188 ASP A C 1
ATOM 1408 O O . ASP A 1 188 ? -15.488 -11.203 -12.222 1.00 56.06 188 ASP A O 1
ATOM 1412 N N . THR A 1 189 ? -13.620 -11.775 -13.262 1.00 62.53 189 THR A N 1
ATOM 1413 C CA . THR A 1 189 ? -12.906 -12.239 -12.061 1.00 62.53 189 THR A CA 1
ATOM 1414 C C . THR A 1 189 ? -12.582 -11.117 -11.074 1.00 62.53 189 THR A C 1
ATOM 1416 O O . THR A 1 189 ? -12.150 -11.391 -9.955 1.00 62.53 189 THR A O 1
ATOM 1419 N N . TYR A 1 190 ? -12.841 -9.852 -11.419 1.00 67.12 190 TYR A N 1
ATOM 1420 C CA . TYR A 1 190 ? -12.664 -8.680 -10.542 1.00 67.12 190 TYR A CA 1
ATOM 1421 C C . TYR A 1 190 ? -13.875 -7.742 -10.524 1.00 67.12 190 TYR A C 1
ATOM 1423 O O . TYR A 1 190 ? -13.751 -6.577 -10.135 1.00 67.12 190 TYR A O 1
ATOM 1431 N N . ASP A 1 191 ? -15.037 -8.247 -10.930 1.00 68.62 191 ASP A N 1
ATOM 1432 C CA . ASP A 1 191 ? -16.270 -7.471 -10.945 1.00 68.62 191 ASP A CA 1
ATOM 1433 C C . ASP A 1 191 ? -17.020 -7.575 -9.620 1.00 68.62 191 ASP A C 1
ATOM 1435 O O . ASP A 1 191 ? -16.834 -8.532 -8.849 1.00 68.62 191 ASP A O 1
ATOM 1439 N N . PHE A 1 192 ? -17.821 -6.545 -9.329 1.00 68.00 192 PHE A N 1
ATOM 1440 C CA . PHE A 1 192 ? -18.583 -6.479 -8.090 1.00 68.00 192 PHE A CA 1
ATOM 1441 C C . PHE A 1 192 ? -19.605 -7.619 -8.033 1.00 68.00 192 PHE A C 1
ATOM 1443 O O . PHE A 1 192 ? -20.213 -7.955 -9.048 1.00 68.00 192 PHE A O 1
ATOM 1450 N N . PRO A 1 193 ? -19.832 -8.206 -6.846 1.00 64.81 193 PRO A N 1
ATOM 1451 C CA . PRO A 1 193 ? -20.723 -9.354 -6.706 1.00 64.81 193 PRO A CA 1
ATOM 1452 C C . PRO A 1 193 ? -22.188 -9.032 -7.024 1.00 64.81 193 PRO A C 1
ATOM 1454 O O . PRO A 1 193 ? -22.933 -9.930 -7.397 1.00 64.81 193 PRO A O 1
ATOM 1457 N N . TYR A 1 194 ? -22.591 -7.764 -6.898 1.00 66.88 194 TYR A N 1
ATOM 1458 C CA . TYR A 1 194 ? -23.937 -7.286 -7.195 1.00 66.88 194 TYR A CA 1
ATOM 1459 C C . TYR A 1 194 ? -23.872 -5.910 -7.868 1.00 66.88 194 TYR A C 1
ATOM 1461 O O . TYR A 1 194 ? -22.955 -5.128 -7.618 1.00 66.88 194 TYR A O 1
ATOM 1469 N N . GLY A 1 195 ? -24.861 -5.600 -8.709 1.00 67.69 195 GLY A N 1
ATOM 1470 C CA . GLY A 1 195 ? -25.060 -4.248 -9.243 1.00 67.69 195 GLY A CA 1
ATOM 1471 C C . GLY A 1 195 ? -24.280 -3.892 -10.514 1.00 67.69 195 GLY A C 1
ATOM 1472 O O . GLY A 1 195 ? -24.397 -2.760 -10.987 1.00 67.69 195 GLY A O 1
ATOM 1473 N N . MET A 1 196 ? -23.545 -4.834 -11.117 1.00 71.44 196 MET A N 1
ATOM 1474 C CA . MET A 1 196 ? -22.768 -4.574 -12.341 1.00 71.44 196 MET A CA 1
ATOM 1475 C C . MET A 1 196 ? -23.636 -4.048 -13.490 1.00 71.44 196 MET A C 1
ATOM 1477 O O . MET A 1 196 ? -23.262 -3.068 -14.135 1.00 71.44 196 MET A O 1
ATOM 1481 N N . SER A 1 197 ? -24.848 -4.580 -13.674 1.00 64.81 197 SER A N 1
ATOM 1482 C CA . SER A 1 197 ? -25.795 -4.118 -14.703 1.00 64.81 197 SER A CA 1
ATOM 1483 C C . SER A 1 197 ? -26.154 -2.628 -14.582 1.00 64.81 197 SER A C 1
ATOM 1485 O O . SER A 1 197 ? -26.382 -1.960 -15.589 1.00 64.81 197 SER A O 1
ATOM 1487 N N . TYR A 1 198 ? -26.162 -2.076 -13.363 1.00 71.81 198 TYR A N 1
ATOM 1488 C CA . TYR A 1 198 ? -26.422 -0.653 -13.120 1.00 71.81 198 TYR A CA 1
ATOM 1489 C C . TYR A 1 198 ? -25.162 0.201 -13.305 1.00 71.81 198 TYR A C 1
ATOM 1491 O O . TYR A 1 198 ? -25.232 1.294 -13.864 1.00 71.81 198 TYR A O 1
ATOM 1499 N N . ILE A 1 199 ? -23.997 -0.313 -12.905 1.00 70.38 199 ILE A N 1
ATOM 1500 C CA . ILE A 1 199 ? -22.705 0.381 -13.030 1.00 70.38 199 ILE A CA 1
ATOM 1501 C C . ILE A 1 199 ? -22.298 0.532 -14.504 1.00 70.38 199 ILE A C 1
ATOM 1503 O O . ILE A 1 199 ? -21.794 1.589 -14.896 1.00 70.38 199 ILE A O 1
ATOM 1507 N N . HIS A 1 200 ? -22.592 -0.472 -15.338 1.00 69.38 200 HIS A N 1
ATOM 1508 C CA . HIS A 1 200 ? -22.394 -0.410 -16.791 1.00 69.38 200 HIS A CA 1
ATOM 1509 C C . HIS A 1 200 ? -23.310 0.605 -17.489 1.00 69.38 200 HIS A C 1
ATOM 1511 O O . HIS A 1 200 ? -22.944 1.143 -18.533 1.00 69.38 200 HIS A O 1
ATOM 1517 N N . ARG A 1 201 ? -24.478 0.921 -16.912 1.00 76.38 201 ARG A N 1
ATOM 1518 C CA . ARG A 1 201 ? -25.424 1.897 -17.480 1.00 76.38 201 ARG A CA 1
ATOM 1519 C C . ARG A 1 201 ? -24.906 3.339 -17.378 1.00 76.38 201 ARG A C 1
ATOM 1521 O O . ARG A 1 201 ? -25.319 4.202 -18.152 1.00 76.38 201 ARG A O 1
ATOM 1528 N N . TRP A 1 202 ? -24.013 3.632 -16.435 1.00 76.31 202 TRP A N 1
ATOM 1529 C CA . TRP A 1 202 ? -23.581 4.994 -16.124 1.00 76.31 202 TRP A CA 1
ATOM 1530 C C . TRP A 1 202 ? -22.238 5.350 -16.772 1.00 76.31 202 TRP A C 1
ATOM 1532 O O . TRP A 1 202 ? -21.188 4.892 -16.348 1.00 76.31 202 TRP A O 1
ATOM 1542 N N . LYS A 1 203 ? -22.237 6.251 -17.764 1.00 69.44 203 LYS A N 1
ATOM 1543 C CA . LYS A 1 203 ? -21.023 6.606 -18.535 1.00 69.44 203 LYS A CA 1
ATOM 1544 C C . LYS A 1 203 ? -19.897 7.237 -17.700 1.00 69.44 203 LYS A C 1
ATOM 1546 O O . LYS A 1 203 ? -18.729 7.121 -18.072 1.00 69.44 203 LYS A O 1
ATOM 1551 N N . TRP A 1 204 ? -20.217 7.885 -16.577 1.00 74.38 204 TRP A N 1
ATOM 1552 C CA . TRP A 1 204 ? -19.223 8.524 -15.703 1.00 74.38 204 TRP A CA 1
ATOM 1553 C C . TRP A 1 204 ? -18.330 7.517 -14.963 1.00 74.38 204 TRP A C 1
ATOM 1555 O O . TRP A 1 204 ? -17.184 7.841 -14.653 1.00 74.38 204 TRP A O 1
ATOM 1565 N N . THR A 1 205 ? -18.801 6.282 -14.755 1.00 70.25 205 THR A N 1
ATOM 1566 C CA . THR A 1 205 ? -18.033 5.227 -14.072 1.00 70.25 205 THR A CA 1
ATOM 1567 C C . THR A 1 205 ? -16.803 4.820 -14.889 1.00 70.25 205 THR A C 1
ATOM 1569 O O . THR A 1 205 ? -15.776 4.475 -14.317 1.00 70.25 205 THR A O 1
ATOM 1572 N N . SER A 1 206 ? -16.836 5.010 -16.216 1.00 66.56 206 SER A N 1
ATOM 1573 C CA . SER A 1 206 ? -15.694 4.756 -17.109 1.00 66.56 206 SER A CA 1
ATOM 1574 C C . SER A 1 206 ? -14.508 5.712 -16.931 1.00 66.56 206 SER A C 1
ATOM 1576 O O . SER A 1 206 ? -13.402 5.420 -17.391 1.00 66.56 206 SER A O 1
ATOM 1578 N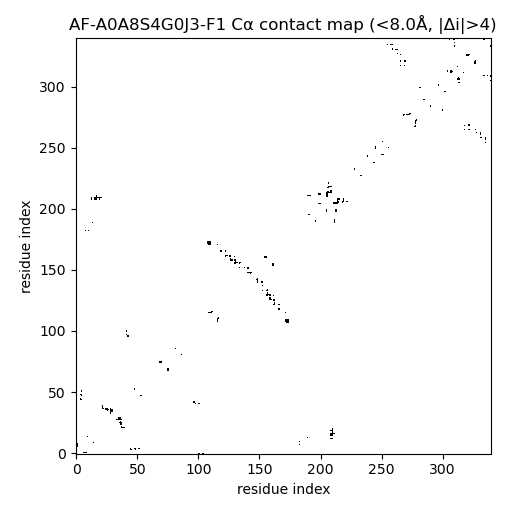 N . TYR A 1 207 ? -14.714 6.848 -16.259 1.00 65.75 207 TYR A N 1
ATOM 1579 C CA . TYR A 1 207 ? -13.649 7.802 -15.957 1.00 65.75 207 TYR A CA 1
ATOM 1580 C C . TYR A 1 207 ? -12.973 7.526 -14.619 1.00 65.75 207 TYR A C 1
ATOM 1582 O O . TYR A 1 207 ? -11.886 8.041 -14.403 1.00 65.75 207 TYR A O 1
ATOM 1590 N N . LEU A 1 208 ? -13.566 6.750 -13.711 1.00 69.44 208 LEU A N 1
ATOM 1591 C CA . LEU A 1 208 ? -13.009 6.576 -12.372 1.00 69.44 208 LEU A CA 1
ATOM 1592 C C . LEU A 1 208 ? -12.066 5.374 -12.313 1.00 69.44 208 LEU A C 1
ATOM 1594 O O . LEU A 1 208 ? -12.496 4.265 -12.608 1.00 69.44 208 LEU A O 1
ATOM 1598 N N . PRO A 1 209 ? -10.806 5.549 -11.876 1.00 63.38 209 PRO A N 1
ATOM 1599 C CA . PRO A 1 209 ? -9.787 4.497 -11.933 1.00 63.38 209 PRO A CA 1
ATOM 1600 C C . PRO A 1 209 ? -10.072 3.283 -11.034 1.00 63.38 209 PRO A C 1
ATOM 1602 O O . PRO A 1 209 ? -9.447 2.239 -11.210 1.00 63.38 209 PRO A O 1
ATOM 1605 N N . PHE A 1 210 ? -11.004 3.413 -10.086 1.00 65.88 210 PHE A N 1
ATOM 1606 C CA . PHE A 1 210 ? -11.425 2.357 -9.163 1.00 65.88 210 PHE A CA 1
ATOM 1607 C C . PHE A 1 210 ? -12.701 1.622 -9.599 1.00 65.88 210 PHE A C 1
ATOM 1609 O O . PHE A 1 210 ? -13.126 0.690 -8.922 1.00 65.88 210 PHE A O 1
ATOM 1616 N N . MET A 1 211 ? -13.337 2.038 -10.698 1.00 68.06 211 MET A N 1
ATOM 1617 C CA . MET A 1 211 ? -14.575 1.431 -11.186 1.00 68.06 211 MET A CA 1
ATOM 1618 C C . MET A 1 211 ? -14.295 0.288 -12.173 1.00 68.06 211 MET A C 1
ATOM 1620 O O . MET A 1 211 ? -13.287 0.305 -12.887 1.00 68.06 211 MET A O 1
ATOM 1624 N N . PRO A 1 2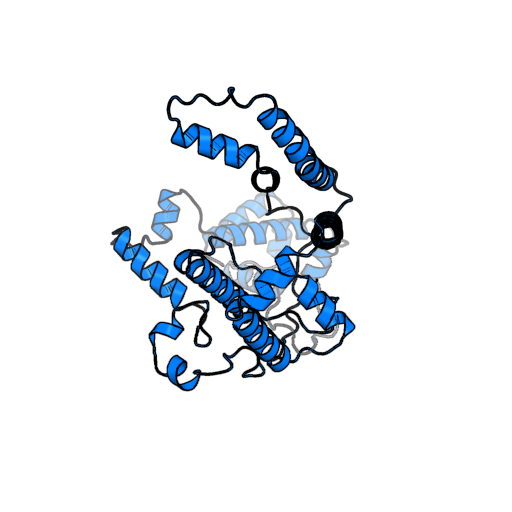12 ? -15.186 -0.717 -12.257 1.00 63.69 212 PRO A N 1
ATOM 1625 C CA . PRO A 1 212 ? -14.980 -1.871 -13.121 1.00 63.69 212 PRO A CA 1
ATOM 1626 C C . PRO A 1 212 ? -15.025 -1.542 -14.616 1.00 63.69 212 PRO A C 1
ATOM 1628 O O . PRO A 1 212 ? -14.339 -2.169 -15.416 1.00 63.69 212 PRO A O 1
ATOM 1631 N N . THR A 1 213 ? -15.749 -0.488 -14.974 1.00 64.31 213 THR A N 1
ATOM 1632 C CA . THR A 1 213 ? -15.894 0.063 -16.328 1.00 64.31 213 THR A CA 1
ATOM 1633 C C . THR A 1 213 ? -14.744 0.976 -16.763 1.00 64.31 213 THR A C 1
ATOM 1635 O O . THR A 1 213 ? -14.826 1.590 -17.828 1.00 64.31 213 THR A O 1
ATOM 1638 N N . TYR A 1 214 ? -13.693 1.126 -15.949 1.00 66.50 214 TYR A N 1
ATOM 1639 C CA . TYR A 1 214 ? -12.600 2.052 -16.225 1.00 66.50 214 TYR A CA 1
ATOM 1640 C C . TYR A 1 214 ? -11.802 1.677 -17.478 1.00 66.50 214 TYR A C 1
ATOM 1642 O O . TYR A 1 214 ? -11.184 0.615 -17.544 1.00 66.50 214 TYR A O 1
ATOM 1650 N N . GLU A 1 215 ? -11.718 2.610 -18.426 1.00 63.94 215 GLU A N 1
ATOM 1651 C CA . GLU A 1 215 ? -10.801 2.514 -19.561 1.00 63.94 215 GLU A CA 1
ATOM 1652 C C . GLU A 1 215 ? -9.545 3.354 -19.322 1.00 63.94 215 GLU A C 1
ATOM 1654 O O . GLU A 1 215 ? -9.596 4.565 -19.061 1.00 63.94 215 GLU A O 1
ATOM 1659 N N . SER A 1 216 ? -8.386 2.710 -19.469 1.00 58.38 216 SER A N 1
ATOM 1660 C CA . SER A 1 216 ? -7.097 3.373 -19.297 1.00 58.38 216 SER A CA 1
ATOM 1661 C C . SER A 1 216 ? -6.943 4.571 -20.250 1.00 58.38 216 SER A C 1
ATOM 1663 O O . SER A 1 216 ? -7.060 4.447 -21.464 1.00 58.38 216 SER A O 1
ATOM 1665 N N . GLY A 1 217 ? -6.696 5.758 -19.683 1.00 62.34 217 GLY A N 1
ATOM 1666 C CA . GLY A 1 217 ? -6.429 6.995 -20.431 1.00 62.34 217 GLY A CA 1
ATOM 1667 C C . GLY A 1 217 ? -7.567 8.021 -20.441 1.00 62.34 217 GLY A C 1
ATOM 1668 O O . GLY A 1 217 ? -7.280 9.214 -20.568 1.00 62.34 217 GLY A O 1
ATOM 1669 N N . LYS A 1 218 ? -8.829 7.624 -20.207 1.00 66.81 218 LYS A N 1
ATOM 1670 C CA . LYS A 1 218 ? -9.967 8.568 -20.155 1.00 66.81 218 LYS A CA 1
ATOM 1671 C C . LYS A 1 218 ? -9.869 9.539 -18.976 1.00 66.81 218 LYS A C 1
ATOM 1673 O O . LYS A 1 218 ? -10.056 10.742 -19.159 1.00 66.81 218 LYS A O 1
ATOM 1678 N N . PHE A 1 219 ? -9.503 9.050 -17.789 1.00 64.25 219 PHE A N 1
ATOM 1679 C CA . PHE A 1 219 ? -9.282 9.902 -16.612 1.00 64.25 219 PHE A CA 1
ATOM 1680 C C . PHE A 1 219 ? -8.134 10.882 -16.823 1.00 64.25 219 PHE A C 1
ATOM 1682 O O . PHE A 1 219 ? -8.289 12.070 -16.574 1.00 64.25 219 PHE A O 1
ATOM 1689 N N . THR A 1 220 ? -6.995 10.409 -17.337 1.00 63.62 220 THR A N 1
ATOM 1690 C CA . THR A 1 220 ? -5.823 11.252 -17.604 1.00 63.62 220 THR A CA 1
ATOM 1691 C C . THR A 1 220 ? -6.123 12.312 -18.660 1.00 63.62 220 THR A C 1
ATOM 1693 O O . THR A 1 220 ? -5.664 13.443 -18.535 1.00 63.62 220 THR A O 1
ATOM 1696 N N . ALA A 1 221 ? -6.911 11.977 -19.685 1.00 67.00 221 ALA A N 1
ATOM 1697 C CA . ALA A 1 221 ? -7.374 12.939 -20.678 1.00 67.00 221 ALA A CA 1
ATOM 1698 C C . ALA A 1 221 ? -8.310 13.987 -20.058 1.00 67.00 221 ALA A C 1
ATOM 1700 O O . ALA A 1 221 ? -8.164 15.174 -20.347 1.00 67.00 221 ALA A O 1
ATOM 1701 N N . LEU A 1 222 ? -9.225 13.575 -19.174 1.00 68.12 222 LEU A N 1
ATOM 1702 C CA . LEU A 1 222 ? -10.147 14.477 -18.484 1.00 68.12 222 LEU A CA 1
ATOM 1703 C C . LEU A 1 222 ? -9.408 15.386 -17.493 1.00 68.12 222 LEU A C 1
ATOM 1705 O O . LEU A 1 222 ? -9.620 16.595 -17.524 1.00 68.12 222 LEU A O 1
ATOM 1709 N N . PHE A 1 223 ? -8.481 14.840 -16.702 1.00 64.69 223 PHE A N 1
ATOM 1710 C CA . PHE A 1 223 ? -7.605 15.605 -15.813 1.00 64.69 223 PHE A CA 1
ATOM 1711 C C . PHE A 1 223 ? -6.749 16.593 -16.594 1.00 64.69 223 PHE A C 1
ATOM 1713 O O . PHE A 1 223 ? -6.827 17.779 -16.311 1.00 64.69 223 PHE A O 1
ATOM 1720 N N . LYS A 1 224 ? -6.041 16.165 -17.649 1.00 61.53 224 LYS A N 1
ATOM 1721 C CA . LYS A 1 224 ? -5.272 17.087 -18.503 1.00 61.53 224 LYS A CA 1
ATOM 1722 C C . LYS A 1 224 ? -6.152 18.168 -19.126 1.00 61.53 224 LYS A C 1
ATOM 1724 O O . LYS A 1 224 ? -5.720 19.309 -19.240 1.00 61.53 224 LYS A O 1
ATOM 1729 N N . LYS A 1 225 ? -7.378 17.841 -19.547 1.00 65.75 225 LYS A N 1
ATOM 1730 C CA . LYS A 1 225 ? -8.325 18.815 -20.112 1.00 65.75 225 LYS A CA 1
ATOM 1731 C C . LYS A 1 225 ? -8.775 19.837 -19.062 1.00 65.75 225 LYS A C 1
ATOM 1733 O O . LYS A 1 225 ? -8.815 21.026 -19.363 1.00 65.75 225 LYS A O 1
ATOM 1738 N N . LYS A 1 226 ? -9.073 19.393 -17.837 1.00 66.75 226 LYS A N 1
ATOM 1739 C CA . LYS A 1 226 ? -9.511 20.257 -16.728 1.00 66.75 226 LYS A CA 1
ATOM 1740 C C . LYS A 1 226 ? -8.359 21.078 -16.148 1.00 66.75 226 LYS A C 1
ATOM 1742 O O . LYS A 1 226 ? -8.530 22.265 -15.922 1.00 66.75 226 LYS A O 1
ATOM 1747 N N . GLU A 1 227 ? -7.178 20.490 -16.002 1.00 58.69 227 GLU A N 1
ATOM 1748 C CA . GLU A 1 227 ? -5.933 21.147 -15.590 1.00 58.69 227 GLU A CA 1
ATOM 1749 C C . GLU A 1 227 ? -5.551 22.271 -16.564 1.00 58.69 227 GLU A C 1
ATOM 1751 O O . GLU A 1 227 ? -5.302 23.395 -16.138 1.00 58.69 227 GLU A O 1
ATOM 1756 N N . ARG A 1 228 ? -5.630 22.024 -17.881 1.00 58.12 228 ARG A N 1
ATOM 1757 C CA . ARG A 1 228 ? -5.451 23.063 -18.915 1.00 58.12 228 ARG A CA 1
ATOM 1758 C C . ARG A 1 228 ? -6.460 24.210 -18.791 1.00 58.12 228 ARG A C 1
ATOM 1760 O O . ARG A 1 228 ? -6.108 25.354 -19.060 1.00 58.12 228 ARG A O 1
ATOM 1767 N N . SER A 1 229 ? -7.693 23.908 -18.381 1.00 64.88 229 SER A N 1
ATOM 1768 C CA . SER A 1 229 ? -8.755 24.902 -18.182 1.00 64.88 229 SER A CA 1
ATOM 1769 C C . SER A 1 229 ? -8.584 25.705 -16.887 1.00 64.88 229 SER A C 1
ATOM 1771 O O . SER A 1 229 ? -8.834 26.906 -16.890 1.00 64.88 229 SER A O 1
ATOM 1773 N N . ILE A 1 230 ? -8.168 25.058 -15.793 1.00 62.81 230 ILE A N 1
ATOM 1774 C CA . ILE A 1 230 ? -7.968 25.680 -14.474 1.00 62.81 230 ILE A CA 1
ATOM 1775 C C . ILE A 1 230 ? -6.723 26.569 -14.486 1.00 62.81 230 ILE A C 1
ATOM 1777 O O . ILE A 1 230 ? -6.768 27.690 -13.994 1.00 62.81 230 ILE A O 1
ATOM 1781 N N . LEU A 1 231 ? -5.636 26.113 -15.112 1.00 58.88 231 LEU A N 1
ATOM 1782 C CA . LEU A 1 231 ? -4.395 26.883 -15.205 1.00 58.88 231 LEU A CA 1
ATOM 1783 C C . LEU A 1 231 ? -4.456 28.013 -16.252 1.00 58.88 231 LEU A C 1
ATOM 1785 O O . LEU A 1 231 ? -3.462 28.709 -16.430 1.00 58.88 231 LEU A O 1
ATOM 1789 N N . ARG A 1 232 ? -5.583 28.191 -16.971 1.00 54.94 232 ARG A N 1
ATOM 1790 C CA . ARG A 1 232 ? -5.746 29.149 -18.091 1.00 54.94 232 ARG A CA 1
ATOM 1791 C C . ARG A 1 232 ? -4.552 29.160 -19.061 1.00 54.94 232 ARG A C 1
ATOM 1793 O O . ARG A 1 232 ? -4.242 30.185 -19.665 1.00 54.94 232 ARG A O 1
ATOM 1800 N N . VAL A 1 233 ? -3.876 28.022 -19.234 1.00 54.84 233 VAL A N 1
ATOM 1801 C CA . VAL A 1 233 ? -2.719 27.915 -20.131 1.00 54.84 233 VAL A CA 1
ATOM 1802 C C . VAL A 1 233 ? -3.251 27.774 -21.548 1.00 54.84 233 VAL A C 1
ATOM 1804 O O . VAL A 1 233 ? -3.427 26.679 -22.084 1.00 54.84 233 VAL A O 1
ATOM 1807 N N . PHE A 1 234 ? -3.549 28.920 -22.147 1.00 51.91 234 PHE A N 1
ATOM 1808 C CA . PHE A 1 234 ? -3.722 29.049 -23.579 1.00 51.91 234 PHE A CA 1
ATOM 1809 C C . PHE A 1 234 ? -2.323 28.919 -24.193 1.00 51.91 234 PHE A C 1
ATOM 1811 O O . PHE A 1 234 ? -1.433 29.699 -23.865 1.00 51.91 234 PHE A O 1
ATOM 1818 N N . TRP A 1 235 ? -2.097 27.929 -25.057 1.00 50.06 235 TRP A N 1
ATOM 1819 C CA . TRP A 1 235 ? -0.921 27.915 -25.933 1.00 50.06 235 TRP A CA 1
ATOM 1820 C C . TRP A 1 235 ? -1.346 28.493 -27.290 1.00 50.06 235 TRP A C 1
ATOM 1822 O O . TRP A 1 235 ? -1.654 27.718 -28.192 1.00 50.06 235 TRP A O 1
ATOM 1832 N N . PRO A 1 236 ? -1.389 29.828 -27.480 1.00 54.38 236 PRO A N 1
ATOM 1833 C CA . PRO A 1 236 ? -1.724 30.410 -28.779 1.00 54.38 236 PRO A CA 1
ATOM 1834 C C . PRO A 1 236 ? -0.632 30.173 -29.828 1.00 54.38 236 PRO A C 1
ATOM 1836 O O . PRO A 1 236 ? -0.838 30.462 -31.001 1.00 54.38 236 PRO A O 1
ATOM 1839 N N . LYS A 1 237 ? 0.543 29.666 -29.438 1.00 55.22 237 LYS A N 1
ATOM 1840 C CA . LYS A 1 237 ? 1.640 29.393 -30.362 1.00 55.22 237 LYS A CA 1
ATOM 1841 C C . LYS A 1 237 ? 2.182 27.993 -30.132 1.00 55.22 237 LYS A C 1
ATOM 1843 O O . LYS A 1 237 ? 2.930 27.745 -29.190 1.00 55.22 237 LYS A O 1
ATOM 1848 N N . THR A 1 238 ? 1.824 27.080 -31.024 1.00 58.94 238 THR A N 1
ATOM 1849 C CA . THR A 1 238 ? 2.629 25.895 -31.315 1.00 58.94 238 THR A CA 1
ATOM 1850 C C . THR A 1 238 ? 3.994 26.392 -31.789 1.00 58.94 238 THR A C 1
ATOM 1852 O O . THR A 1 238 ? 4.149 26.815 -32.932 1.00 58.94 238 THR A O 1
ATOM 1855 N N . ILE A 1 239 ? 4.973 26.420 -30.885 1.00 64.31 239 ILE A N 1
ATOM 1856 C CA . ILE A 1 239 ? 6.354 26.766 -31.226 1.00 64.31 239 ILE A CA 1
ATOM 1857 C C . ILE A 1 239 ? 6.872 25.646 -32.125 1.00 64.31 239 ILE A C 1
ATOM 1859 O O . ILE A 1 239 ? 6.855 24.475 -31.738 1.00 64.31 239 ILE A O 1
ATOM 1863 N N . ARG A 1 240 ? 7.290 25.986 -33.346 1.00 70.38 240 ARG A N 1
ATOM 1864 C CA . ARG A 1 240 ? 7.882 25.000 -34.250 1.00 70.38 240 ARG A CA 1
ATOM 1865 C C . ARG A 1 240 ? 9.223 24.564 -33.663 1.00 70.38 240 ARG A C 1
ATOM 1867 O O . ARG A 1 240 ? 9.958 25.381 -33.112 1.00 70.38 240 ARG A O 1
ATOM 1874 N N . ASN A 1 241 ? 9.564 23.282 -33.796 1.00 72.25 241 ASN A N 1
ATOM 1875 C CA . ASN A 1 241 ? 10.835 22.748 -33.285 1.00 72.25 241 ASN A CA 1
ATOM 1876 C C . ASN A 1 241 ? 12.052 23.537 -33.808 1.00 72.25 241 ASN A C 1
ATOM 1878 O O . ASN A 1 241 ? 13.041 23.681 -33.097 1.00 72.25 241 ASN A O 1
ATOM 1882 N N . GLU A 1 242 ? 11.945 24.105 -35.011 1.00 76.19 242 GLU A N 1
ATOM 1883 C CA . GLU A 1 242 ? 12.950 24.981 -35.621 1.00 76.19 242 GLU A CA 1
ATOM 1884 C C . GLU A 1 242 ? 13.215 26.260 -34.816 1.00 76.19 242 GLU A C 1
ATOM 1886 O O . GLU A 1 242 ? 14.370 26.652 -34.647 1.00 76.19 242 GLU A O 1
ATOM 1891 N N . ASP A 1 243 ? 12.168 26.887 -34.282 1.00 78.94 243 ASP A N 1
ATOM 1892 C CA . ASP A 1 243 ? 12.279 28.110 -33.485 1.00 78.94 243 ASP A CA 1
ATOM 1893 C C . ASP A 1 243 ? 12.888 27.808 -32.111 1.00 78.94 243 ASP A C 1
ATOM 1895 O O . ASP A 1 243 ? 13.734 28.550 -31.614 1.00 78.94 243 ASP A O 1
ATOM 1899 N N . LEU A 1 244 ? 12.528 26.656 -31.536 1.00 76.81 244 LEU A N 1
ATOM 1900 C CA . LEU A 1 244 ? 13.107 26.126 -30.300 1.00 76.81 244 LEU A CA 1
ATOM 1901 C C . LEU A 1 244 ? 14.611 25.855 -30.444 1.00 76.81 244 LEU A C 1
ATOM 1903 O O . LEU A 1 244 ? 15.394 26.251 -29.583 1.00 76.81 244 LEU A O 1
ATOM 1907 N N . TRP A 1 245 ? 15.040 25.239 -31.549 1.00 78.25 245 TRP A N 1
ATOM 1908 C CA . TRP A 1 245 ? 16.460 25.012 -31.835 1.00 78.25 245 TRP A CA 1
ATOM 1909 C C . TRP A 1 245 ? 17.244 26.319 -31.964 1.00 78.25 245 TRP A C 1
ATOM 1911 O O . TRP A 1 245 ? 18.345 26.422 -31.419 1.00 78.25 245 TRP A O 1
ATOM 1921 N N . LYS A 1 246 ? 16.668 27.333 -32.624 1.00 80.19 246 LYS A N 1
ATOM 1922 C CA . LYS A 1 246 ? 17.278 28.667 -32.751 1.00 80.19 246 LYS A CA 1
ATOM 1923 C C . LYS A 1 246 ? 17.420 29.357 -31.393 1.00 80.19 246 LYS A C 1
ATOM 1925 O O . LYS A 1 246 ? 18.497 29.864 -31.087 1.00 80.19 246 LYS A O 1
ATOM 1930 N N . LEU A 1 247 ? 16.376 29.324 -30.564 1.00 80.50 247 LEU A N 1
ATOM 1931 C CA . LEU A 1 247 ? 16.374 29.940 -29.232 1.00 80.50 247 LEU A CA 1
ATOM 1932 C C . LEU A 1 247 ? 17.350 29.250 -28.276 1.00 80.50 247 LEU A C 1
ATOM 1934 O O . LEU A 1 247 ? 18.108 29.912 -27.572 1.00 80.50 247 LEU A O 1
ATOM 1938 N N . CYS A 1 248 ? 17.380 27.917 -28.281 1.00 80.75 248 CYS A N 1
ATOM 1939 C CA . CYS A 1 248 ? 18.262 27.138 -27.416 1.00 80.75 248 CYS A CA 1
ATOM 1940 C C . CYS A 1 248 ? 19.691 26.996 -27.965 1.00 80.75 248 CYS A C 1
ATOM 1942 O O . CYS A 1 248 ? 20.517 26.357 -27.315 1.00 80.75 248 CYS A O 1
ATOM 1944 N N . ARG A 1 249 ? 19.990 27.547 -29.154 1.00 81.31 249 ARG A N 1
ATOM 1945 C CA . ARG A 1 249 ? 21.255 27.341 -29.888 1.00 81.31 249 ARG A CA 1
ATOM 1946 C C . ARG A 1 249 ? 21.622 25.852 -30.014 1.00 81.31 249 ARG A C 1
ATOM 1948 O O . ARG A 1 249 ? 22.790 25.479 -29.919 1.00 81.31 249 ARG A O 1
ATOM 1955 N N . GLN A 1 250 ? 20.620 24.993 -30.199 1.00 77.19 250 GLN A N 1
ATOM 1956 C CA . GLN A 1 250 ? 20.793 23.543 -30.304 1.00 77.19 250 GLN A CA 1
ATOM 1957 C C . GLN A 1 250 ? 20.698 23.081 -31.756 1.00 77.19 250 GLN A C 1
ATOM 1959 O O . GLN A 1 250 ? 19.888 23.579 -32.533 1.00 77.19 250 GLN A O 1
ATOM 1964 N N . SER A 1 251 ? 21.514 22.095 -32.129 1.00 78.75 251 SER A N 1
ATOM 1965 C CA . SER A 1 251 ? 21.387 21.420 -33.419 1.00 78.75 251 SER A CA 1
ATOM 1966 C C . SER A 1 251 ? 20.248 20.387 -33.383 1.00 78.75 251 SER A C 1
ATOM 1968 O O . SER A 1 251 ? 19.980 19.792 -32.335 1.00 78.75 251 SER A O 1
ATOM 1970 N N . PRO A 1 252 ? 19.585 20.116 -34.524 1.00 82.06 252 PRO A N 1
ATOM 1971 C CA . PRO A 1 252 ? 18.604 19.042 -34.614 1.00 82.06 252 PRO A CA 1
ATOM 1972 C C . PRO A 1 252 ? 19.213 17.700 -34.194 1.00 82.06 252 PRO A C 1
ATOM 1974 O O . PRO A 1 252 ? 20.295 17.330 -34.660 1.00 82.06 252 PRO A O 1
ATOM 1977 N N . ILE A 1 253 ? 18.489 16.934 -33.372 1.00 79.19 253 ILE A N 1
ATOM 1978 C CA . ILE A 1 253 ? 18.959 15.643 -32.842 1.00 79.19 253 ILE A CA 1
ATOM 1979 C C . ILE A 1 253 ? 19.359 14.662 -33.954 1.00 79.19 253 ILE A C 1
ATOM 1981 O O . ILE A 1 253 ? 20.319 13.914 -33.793 1.00 79.19 253 ILE A O 1
ATOM 1985 N N . GLY A 1 254 ? 18.685 14.713 -35.110 1.00 80.69 254 GLY A N 1
ATOM 1986 C CA . GLY A 1 254 ? 19.031 13.905 -36.282 1.00 80.69 254 GLY A CA 1
ATOM 1987 C C . GLY A 1 254 ? 20.456 14.166 -36.778 1.00 80.69 254 GLY A C 1
ATOM 1988 O O . GLY A 1 254 ? 21.209 13.220 -36.988 1.00 80.69 254 GLY A O 1
ATOM 1989 N N . LYS A 1 255 ? 20.879 15.439 -36.845 1.00 80.31 255 LYS A N 1
ATOM 1990 C CA . LYS A 1 255 ? 22.250 15.808 -37.240 1.00 80.31 255 LYS A CA 1
ATOM 1991 C C . LYS A 1 255 ? 23.282 15.325 -36.222 1.00 80.31 255 LYS A C 1
ATOM 1993 O O . LYS A 1 255 ? 24.363 14.883 -36.601 1.00 80.31 255 LYS A O 1
ATOM 1998 N N . GLU A 1 256 ? 22.953 15.369 -34.933 1.00 82.56 256 GLU A N 1
ATOM 1999 C CA . GLU A 1 256 ? 23.845 14.890 -33.871 1.00 82.56 256 GLU A CA 1
ATOM 2000 C C . GLU A 1 256 ? 23.984 13.357 -33.885 1.00 82.56 256 GLU A C 1
ATOM 2002 O O . GLU A 1 256 ? 25.089 12.828 -33.737 1.00 82.56 256 GLU A O 1
ATOM 2007 N N . ILE A 1 257 ? 22.889 12.631 -34.130 1.00 83.12 257 ILE A N 1
ATOM 2008 C CA . ILE A 1 257 ? 22.899 11.171 -34.300 1.00 83.12 257 ILE A CA 1
ATOM 2009 C C . ILE A 1 257 ? 23.726 10.782 -35.532 1.00 83.12 257 ILE A C 1
ATOM 2011 O O . ILE A 1 257 ? 24.603 9.923 -35.418 1.00 83.12 257 ILE A O 1
ATOM 2015 N N . ALA A 1 258 ? 23.518 11.443 -36.675 1.00 83.44 258 ALA A N 1
ATOM 2016 C CA . ALA A 1 258 ? 24.292 11.210 -37.894 1.00 83.44 258 ALA A CA 1
ATOM 2017 C C . ALA A 1 258 ? 25.793 11.476 -37.673 1.00 83.44 258 ALA A C 1
ATOM 2019 O O . ALA A 1 258 ? 26.638 10.638 -37.996 1.00 83.44 258 ALA A O 1
ATOM 2020 N N . LYS A 1 259 ? 26.144 12.580 -37.004 1.00 86.12 259 LYS A N 1
ATOM 2021 C CA . LYS A 1 259 ? 27.537 12.914 -36.670 1.00 86.12 259 LYS A CA 1
ATOM 2022 C C . LYS A 1 259 ? 28.189 11.855 -35.780 1.00 86.12 259 LYS A C 1
ATOM 2024 O O . LYS A 1 259 ? 29.351 11.496 -35.984 1.00 86.12 259 LYS A O 1
ATOM 2029 N N . ARG A 1 260 ? 27.458 11.327 -34.793 1.00 87.56 260 ARG A N 1
ATOM 2030 C CA . ARG A 1 260 ? 27.934 10.242 -33.916 1.00 87.56 260 ARG A CA 1
ATOM 2031 C C . ARG A 1 260 ? 28.094 8.924 -34.671 1.00 87.56 260 ARG A C 1
ATOM 2033 O O . ARG A 1 260 ? 29.130 8.281 -34.505 1.00 87.56 260 ARG A O 1
ATOM 2040 N N . LYS A 1 261 ? 27.132 8.571 -35.532 1.00 89.00 261 LYS A N 1
ATOM 2041 C CA . LYS A 1 261 ? 27.178 7.409 -36.439 1.00 89.00 261 LYS A CA 1
ATOM 2042 C C . LYS A 1 261 ? 28.468 7.425 -37.267 1.00 89.00 261 LYS A C 1
ATOM 2044 O O . LYS A 1 261 ? 29.266 6.493 -37.180 1.00 89.00 261 LYS A O 1
ATOM 2049 N N . TRP A 1 262 ? 28.740 8.520 -37.975 1.00 87.44 262 TRP A N 1
ATOM 2050 C CA . TRP A 1 262 ? 29.916 8.655 -38.842 1.00 87.44 262 TRP A CA 1
ATOM 2051 C C . TRP A 1 262 ? 31.253 8.739 -38.090 1.00 87.44 262 TRP A C 1
ATOM 2053 O O . TRP A 1 262 ? 32.268 8.194 -38.532 1.00 87.44 262 TRP A O 1
ATOM 2063 N N . ARG A 1 263 ? 31.280 9.365 -36.907 1.00 89.06 263 ARG A N 1
ATOM 2064 C CA . ARG A 1 263 ? 32.466 9.339 -36.031 1.00 89.06 263 ARG A CA 1
ATOM 2065 C C . ARG A 1 263 ? 32.798 7.926 -35.564 1.00 89.06 263 ARG A C 1
ATOM 2067 O O . ARG A 1 263 ? 33.973 7.558 -35.547 1.00 89.06 263 ARG A O 1
ATOM 2074 N N . TRP A 1 264 ? 31.776 7.152 -35.200 1.00 87.94 264 TRP A N 1
ATOM 2075 C CA . TRP A 1 264 ? 31.943 5.765 -34.789 1.00 87.94 264 TRP A CA 1
ATOM 2076 C C . TRP A 1 264 ? 32.463 4.900 -35.941 1.00 87.94 264 TRP A C 1
ATOM 2078 O O . TRP A 1 264 ? 33.452 4.201 -35.738 1.00 87.94 264 TRP A O 1
ATOM 2088 N N . ILE A 1 265 ? 31.903 5.044 -37.151 1.00 87.56 265 ILE A N 1
ATOM 2089 C CA . ILE A 1 265 ? 32.353 4.332 -38.362 1.00 87.56 265 ILE A CA 1
ATOM 2090 C C . ILE A 1 265 ? 33.843 4.571 -38.633 1.00 87.56 265 ILE A C 1
ATOM 2092 O O . ILE A 1 265 ? 34.608 3.617 -38.761 1.00 87.56 265 ILE A O 1
ATOM 2096 N N . GLY A 1 266 ? 34.296 5.828 -38.657 1.00 88.31 266 GLY A N 1
ATOM 2097 C CA . GLY A 1 266 ? 35.717 6.105 -38.892 1.00 88.31 266 GLY A CA 1
ATOM 2098 C C . GLY A 1 266 ? 36.619 5.561 -37.785 1.00 88.31 266 GLY A C 1
ATOM 2099 O O . GLY A 1 266 ? 37.731 5.117 -38.045 1.00 88.31 266 GLY A O 1
ATOM 2100 N N . HIS A 1 267 ? 36.154 5.569 -36.533 1.00 86.50 267 HIS A N 1
ATOM 2101 C CA . HIS A 1 267 ? 36.898 4.961 -35.433 1.00 86.50 267 HIS A CA 1
ATOM 2102 C C . HIS A 1 267 ? 36.976 3.434 -35.561 1.00 86.50 267 HIS A C 1
ATOM 2104 O O . HIS A 1 267 ? 38.031 2.877 -35.287 1.00 86.50 267 HIS A O 1
ATOM 2110 N N . THR A 1 268 ? 35.913 2.761 -36.008 1.00 85.88 268 THR A N 1
ATOM 2111 C CA . THR A 1 268 ? 35.943 1.315 -36.266 1.00 85.88 268 THR A CA 1
ATOM 2112 C C . THR A 1 268 ? 36.802 0.949 -37.470 1.00 85.88 268 THR A C 1
ATOM 2114 O O . THR A 1 268 ? 37.549 -0.010 -37.373 1.00 85.88 268 THR A O 1
ATOM 2117 N N . VAL A 1 269 ? 36.783 1.732 -38.556 1.00 84.25 269 VAL A N 1
ATOM 2118 C CA . VAL A 1 269 ? 37.634 1.485 -39.739 1.00 84.25 269 VAL A CA 1
ATOM 2119 C C . VAL A 1 269 ? 39.122 1.583 -39.392 1.00 84.25 269 VAL A C 1
ATOM 2121 O O . VAL A 1 269 ? 39.921 0.798 -39.884 1.00 84.25 269 VAL A O 1
ATOM 2124 N N . ARG A 1 270 ? 39.491 2.491 -38.480 1.00 86.31 270 ARG A N 1
ATOM 2125 C CA . ARG A 1 270 ? 40.867 2.619 -37.974 1.00 86.31 270 ARG A CA 1
ATOM 2126 C C . ARG A 1 270 ? 41.267 1.540 -36.963 1.00 86.31 270 ARG A C 1
ATOM 2128 O O . ARG A 1 270 ? 42.436 1.457 -36.599 1.00 86.31 270 ARG A O 1
ATOM 2135 N N . ARG A 1 271 ? 40.325 0.733 -36.460 1.00 78.75 271 ARG A N 1
ATOM 2136 C CA . ARG A 1 271 ? 40.652 -0.421 -35.614 1.00 78.75 271 ARG A CA 1
ATOM 2137 C C . ARG A 1 271 ? 41.009 -1.581 -36.533 1.00 78.75 271 ARG A C 1
ATOM 2139 O O . ARG A 1 271 ? 40.203 -1.951 -37.381 1.00 78.75 271 ARG A O 1
ATOM 2146 N N . GLY A 1 272 ? 42.213 -2.124 -36.349 1.00 75.50 272 GLY A N 1
ATOM 2147 C CA . GLY A 1 272 ? 42.800 -3.148 -37.215 1.00 75.50 272 GLY A CA 1
ATOM 2148 C C . GLY A 1 272 ? 41.877 -4.331 -37.531 1.00 75.50 272 GLY A C 1
ATOM 2149 O O . GLY A 1 272 ? 40.898 -4.592 -36.829 1.00 75.50 272 GLY A O 1
ATOM 2150 N N . ALA A 1 273 ? 42.219 -5.065 -38.591 1.00 75.56 273 ALA A N 1
ATOM 2151 C CA . ALA A 1 273 ? 41.379 -6.102 -39.200 1.00 75.56 273 ALA A CA 1
ATOM 2152 C C . ALA A 1 273 ? 40.963 -7.252 -38.257 1.00 75.56 273 ALA A C 1
ATOM 2154 O O . ALA A 1 273 ? 40.012 -7.972 -38.547 1.00 75.56 273 ALA A O 1
ATOM 2155 N N . THR A 1 274 ? 41.634 -7.407 -37.115 1.00 80.44 274 THR A N 1
ATOM 2156 C CA . THR A 1 274 ? 41.333 -8.412 -36.086 1.00 80.44 274 THR A CA 1
ATOM 2157 C C . THR A 1 274 ? 40.204 -8.004 -35.134 1.00 80.44 274 THR A C 1
ATOM 2159 O O . THR A 1 274 ? 39.739 -8.819 -34.340 1.00 80.44 274 THR A O 1
ATOM 2162 N N . ASN A 1 275 ? 39.736 -6.752 -35.175 1.00 82.50 275 ASN A N 1
ATOM 2163 C CA . ASN A 1 275 ? 38.688 -6.289 -34.273 1.00 82.50 275 ASN A CA 1
ATOM 2164 C C . ASN A 1 275 ? 37.304 -6.807 -34.699 1.00 82.50 275 ASN A C 1
ATOM 2166 O O . ASN A 1 275 ? 36.884 -6.620 -35.841 1.00 82.50 275 ASN A O 1
ATOM 2170 N N . ALA A 1 276 ? 36.545 -7.366 -33.751 1.00 78.44 276 ALA A N 1
ATOM 2171 C CA . ALA A 1 276 ? 35.193 -7.877 -33.986 1.00 78.44 276 ALA A CA 1
ATOM 2172 C C . ALA A 1 276 ? 34.243 -6.841 -34.619 1.00 78.44 276 ALA A C 1
ATOM 2174 O O . ALA A 1 276 ? 33.403 -7.204 -35.440 1.00 78.44 276 ALA A O 1
ATOM 2175 N N . ALA A 1 277 ? 34.384 -5.552 -34.284 1.00 78.19 277 ALA A N 1
ATOM 2176 C CA . ALA A 1 277 ? 33.577 -4.493 -34.891 1.00 78.19 277 ALA A CA 1
ATOM 2177 C C . ALA A 1 277 ? 33.908 -4.304 -36.381 1.00 78.19 277 ALA A C 1
ATOM 2179 O O . ALA A 1 277 ? 32.998 -4.191 -37.198 1.00 78.19 277 ALA A O 1
ATOM 2180 N N . THR A 1 278 ? 35.193 -4.323 -36.740 1.00 77.56 278 THR A N 1
ATOM 2181 C CA . THR A 1 278 ? 35.680 -4.206 -38.124 1.00 77.56 278 THR A CA 1
ATOM 2182 C C . THR A 1 278 ? 35.242 -5.414 -38.955 1.00 77.56 278 THR A C 1
ATOM 2184 O O . THR A 1 278 ? 34.693 -5.249 -40.044 1.00 77.56 278 THR A O 1
ATOM 2187 N N . ILE A 1 279 ? 35.359 -6.621 -38.390 1.00 79.44 279 ILE A N 1
ATOM 2188 C CA . ILE A 1 279 ? 34.876 -7.865 -39.006 1.00 79.44 279 ILE A CA 1
ATOM 2189 C C . ILE A 1 279 ? 33.363 -7.799 -39.232 1.00 79.44 279 ILE A C 1
ATOM 2191 O O . ILE A 1 279 ? 32.897 -8.091 -40.328 1.00 79.44 279 ILE A O 1
ATOM 2195 N N . ALA A 1 280 ? 32.584 -7.368 -38.234 1.00 77.75 280 ALA A N 1
ATOM 2196 C CA . ALA A 1 280 ? 31.131 -7.246 -38.352 1.00 77.75 280 ALA A CA 1
ATOM 2197 C C . ALA A 1 280 ? 30.696 -6.216 -39.412 1.00 77.75 280 ALA A C 1
ATOM 2199 O O . ALA A 1 280 ? 29.656 -6.394 -40.049 1.00 77.75 280 ALA A O 1
ATOM 2200 N N . PHE A 1 281 ? 31.484 -5.156 -39.615 1.00 74.56 281 PHE A N 1
ATOM 2201 C CA . PHE A 1 281 ? 31.237 -4.148 -40.646 1.00 74.56 281 PHE A CA 1
ATOM 2202 C C . PHE A 1 281 ? 31.431 -4.683 -42.066 1.00 74.56 281 PHE A C 1
ATOM 2204 O O . PHE A 1 281 ? 30.624 -4.378 -42.947 1.00 74.56 281 PHE A O 1
ATOM 2211 N N . ASP A 1 282 ? 32.477 -5.479 -42.289 1.00 74.50 282 ASP A N 1
ATOM 2212 C CA . ASP A 1 282 ? 32.806 -6.041 -43.603 1.00 74.50 282 ASP A CA 1
ATOM 2213 C C . ASP A 1 282 ? 32.207 -7.438 -43.843 1.00 74.50 282 ASP A C 1
ATOM 2215 O O . ASP A 1 282 ? 32.314 -7.980 -44.945 1.00 74.50 282 ASP A O 1
ATOM 2219 N N . TRP A 1 283 ? 31.516 -8.005 -42.849 1.00 77.06 283 TRP A N 1
ATOM 2220 C CA . TRP A 1 283 ? 30.958 -9.350 -42.917 1.00 77.06 283 TRP A CA 1
ATOM 2221 C C . TRP A 1 283 ? 29.942 -9.513 -44.056 1.00 77.06 283 TRP A C 1
ATOM 2223 O O . TRP A 1 283 ? 28.929 -8.806 -44.146 1.00 77.06 283 TRP A O 1
ATOM 2233 N N . ARG A 1 284 ? 30.184 -10.516 -44.907 1.00 72.50 284 ARG A N 1
ATOM 2234 C CA . ARG A 1 284 ? 29.276 -10.959 -45.970 1.00 72.50 284 ARG A CA 1
ATOM 2235 C C . ARG A 1 284 ? 28.848 -12.405 -45.705 1.00 72.50 284 ARG A C 1
ATOM 2237 O O . ARG A 1 284 ? 29.677 -13.204 -45.277 1.00 72.50 284 ARG A O 1
ATOM 2244 N N . PRO A 1 285 ? 27.577 -12.766 -45.962 1.00 75.75 285 PRO A N 1
ATOM 2245 C CA . PRO A 1 285 ? 27.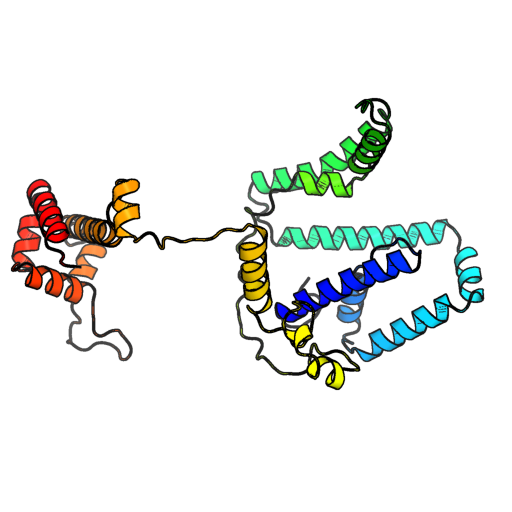161 -14.158 -45.881 1.00 75.75 285 PRO A CA 1
ATOM 2246 C C . PRO A 1 285 ? 27.925 -14.974 -46.942 1.00 75.75 285 PRO A C 1
ATOM 2248 O O . PRO A 1 285 ? 27.846 -14.613 -48.118 1.00 75.75 285 PRO A O 1
ATOM 2251 N N . PRO A 1 286 ? 28.625 -16.060 -46.566 1.00 70.44 286 PRO A N 1
ATOM 2252 C CA . PRO A 1 286 ? 29.505 -16.808 -47.473 1.00 70.44 286 PRO A CA 1
ATOM 2253 C C . PRO A 1 286 ? 28.771 -17.408 -48.681 1.00 70.44 286 PRO A C 1
ATOM 2255 O O . PRO A 1 286 ? 29.325 -17.460 -49.770 1.00 70.44 286 PRO A O 1
ATOM 2258 N N . ASN A 1 287 ? 27.487 -17.749 -48.525 1.00 76.19 287 ASN A N 1
ATOM 2259 C CA . ASN A 1 287 ? 26.666 -18.343 -49.588 1.00 76.19 287 ASN A CA 1
ATOM 2260 C C . ASN A 1 287 ? 25.646 -17.354 -50.182 1.00 76.19 287 ASN A C 1
ATOM 2262 O O . ASN A 1 287 ? 24.676 -17.771 -50.815 1.00 76.19 287 ASN A O 1
ATOM 2266 N N . GLY A 1 288 ? 25.759 -16.054 -49.876 1.00 70.25 288 GLY A N 1
ATOM 2267 C CA . GLY A 1 288 ? 24.811 -15.010 -50.305 1.00 70.25 288 GLY A CA 1
ATOM 2268 C C . GLY A 1 288 ? 23.402 -15.092 -49.688 1.00 70.25 288 GLY A C 1
ATOM 2269 O O . GLY A 1 288 ? 22.681 -14.094 -49.659 1.00 70.25 288 GLY A O 1
ATOM 2270 N N . LYS A 1 289 ? 23.011 -16.250 -49.142 1.00 69.44 289 LYS A N 1
ATOM 2271 C CA . LYS A 1 289 ? 21.703 -16.519 -48.529 1.00 69.44 289 LYS A CA 1
ATOM 2272 C C . LYS A 1 289 ? 21.693 -16.135 -47.044 1.00 69.44 289 LYS A C 1
ATOM 2274 O O . LYS A 1 289 ? 22.667 -16.343 -46.324 1.00 69.44 289 LYS A O 1
ATOM 2279 N N . ARG A 1 290 ? 20.577 -15.563 -46.583 1.00 70.00 290 ARG A N 1
ATOM 2280 C CA . ARG A 1 290 ? 20.332 -15.183 -45.179 1.00 70.00 290 ARG A CA 1
ATOM 2281 C C . ARG A 1 290 ? 19.137 -15.959 -44.627 1.00 70.00 290 ARG A C 1
ATOM 2283 O O . ARG A 1 290 ? 18.228 -16.290 -45.382 1.00 70.00 290 ARG A O 1
ATOM 2290 N N . SER A 1 291 ? 19.120 -16.202 -43.318 1.00 72.94 291 SER A N 1
ATOM 2291 C CA . SER A 1 291 ? 18.001 -16.865 -42.636 1.00 72.94 291 SER A CA 1
ATOM 2292 C C . SER A 1 291 ? 16.687 -16.090 -42.816 1.00 72.94 291 SER A C 1
ATOM 2294 O O . SER A 1 291 ? 16.676 -14.856 -42.743 1.00 72.94 291 SER A O 1
ATOM 2296 N N . ARG A 1 292 ? 15.579 -16.814 -43.036 1.00 76.19 292 ARG A N 1
ATOM 2297 C CA . ARG A 1 292 ? 14.224 -16.238 -43.140 1.00 76.19 292 ARG A CA 1
ATOM 2298 C C . ARG A 1 292 ? 13.889 -15.433 -41.871 1.00 76.19 292 ARG A C 1
ATOM 2300 O O . ARG A 1 292 ? 14.152 -15.896 -40.768 1.00 76.19 292 ARG A O 1
ATOM 2307 N N . GLY A 1 293 ? 13.333 -14.227 -42.040 1.00 78.44 293 GLY A N 1
ATOM 2308 C CA . GLY A 1 293 ? 12.890 -13.344 -40.944 1.00 78.44 293 GLY A CA 1
ATOM 2309 C C . GLY A 1 293 ? 13.825 -12.178 -40.579 1.00 78.44 293 GLY A C 1
ATOM 2310 O O . GLY A 1 293 ? 13.437 -11.316 -39.795 1.00 78.44 293 GLY A O 1
ATOM 2311 N N . ARG A 1 294 ? 15.040 -12.090 -41.145 1.00 75.62 294 ARG A N 1
ATOM 2312 C CA . ARG A 1 294 ? 15.946 -10.945 -40.913 1.00 75.62 294 ARG A CA 1
ATOM 2313 C C . ARG A 1 294 ? 15.590 -9.752 -41.825 1.00 75.62 294 ARG A C 1
ATOM 2315 O O . ARG A 1 294 ? 15.339 -9.980 -43.009 1.00 75.62 294 ARG A O 1
ATOM 2322 N N . PRO A 1 295 ? 15.646 -8.492 -41.337 1.00 75.56 295 PRO A N 1
ATOM 2323 C CA . PRO A 1 295 ? 15.423 -7.308 -42.169 1.00 75.56 295 PRO A CA 1
ATOM 2324 C C . PRO A 1 295 ? 16.294 -7.279 -43.435 1.00 75.56 295 PRO A C 1
ATOM 2326 O O . PRO A 1 295 ? 17.480 -7.626 -43.411 1.00 75.56 295 PRO A O 1
ATOM 2329 N N . VAL A 1 296 ? 15.698 -6.842 -44.549 1.00 69.31 296 VAL A N 1
ATOM 2330 C CA . VAL A 1 296 ? 16.362 -6.741 -45.864 1.00 69.31 296 VAL A CA 1
ATOM 2331 C C . VAL A 1 296 ? 17.456 -5.664 -45.850 1.00 69.31 296 VAL A C 1
ATOM 2333 O O . VAL A 1 296 ? 18.529 -5.849 -46.443 1.00 69.31 296 VAL A O 1
ATOM 2336 N N . GLN A 1 297 ? 17.212 -4.569 -45.123 1.00 73.12 297 GLN A N 1
ATOM 2337 C CA . GLN A 1 297 ? 18.177 -3.497 -44.891 1.00 73.12 297 GLN A CA 1
ATOM 2338 C C . GLN A 1 297 ? 19.208 -3.913 -43.841 1.00 73.12 297 GLN A C 1
ATOM 2340 O O . GLN A 1 297 ? 18.865 -4.369 -42.752 1.00 73.12 297 GLN A O 1
ATOM 2345 N N . THR A 1 298 ? 20.489 -3.750 -44.170 1.00 74.44 298 THR A N 1
ATOM 2346 C CA . THR A 1 298 ? 21.588 -3.921 -43.214 1.00 74.44 298 THR A CA 1
ATOM 2347 C C . THR A 1 298 ? 22.248 -2.597 -42.935 1.00 74.44 298 THR A C 1
ATOM 2349 O O . THR A 1 298 ? 22.245 -1.710 -43.783 1.00 74.44 298 THR A O 1
ATOM 2352 N N . TRP A 1 299 ? 22.905 -2.516 -41.782 1.00 73.81 299 TRP A N 1
ATOM 2353 C CA . TRP A 1 299 ? 23.730 -1.371 -41.416 1.00 73.81 299 TRP A CA 1
ATOM 2354 C C . TRP A 1 299 ? 24.697 -0.969 -42.543 1.00 73.81 299 TRP A C 1
ATOM 2356 O O . TRP A 1 299 ? 24.714 0.182 -42.957 1.00 73.81 299 TRP A O 1
ATOM 2366 N N . ARG A 1 300 ? 25.400 -1.944 -43.143 1.00 77.81 300 ARG A N 1
ATOM 2367 C CA . ARG A 1 300 ? 26.291 -1.718 -44.295 1.00 77.81 300 ARG A CA 1
ATOM 2368 C C . ARG A 1 300 ? 25.572 -1.146 -45.524 1.00 77.81 300 ARG A C 1
ATOM 2370 O O . ARG A 1 300 ? 26.091 -0.227 -46.135 1.00 77.81 300 ARG A O 1
ATOM 2377 N N . ARG A 1 301 ? 24.383 -1.657 -45.874 1.00 78.88 301 ARG A N 1
ATOM 2378 C CA . ARG A 1 301 ? 23.603 -1.162 -47.025 1.00 78.88 301 ARG A CA 1
ATOM 2379 C C . ARG A 1 301 ? 23.073 0.250 -46.785 1.00 78.88 301 ARG A C 1
ATOM 2381 O O . ARG A 1 301 ? 23.090 1.047 -47.707 1.00 78.88 301 ARG A O 1
ATOM 2388 N N . SER A 1 302 ? 22.659 0.563 -45.555 1.00 82.88 302 SER A N 1
ATOM 2389 C CA . SER A 1 302 ? 22.273 1.926 -45.167 1.00 82.88 302 SER A CA 1
ATOM 2390 C C . SER A 1 302 ? 23.440 2.889 -45.366 1.00 82.88 302 SER A C 1
ATOM 2392 O O . SER A 1 302 ? 23.305 3.881 -46.068 1.00 82.88 302 SER A O 1
ATOM 2394 N N . VAL A 1 303 ? 24.613 2.537 -44.836 1.00 83.31 303 VAL A N 1
ATOM 2395 C CA . VAL A 1 303 ? 25.833 3.349 -44.938 1.00 83.31 303 VAL A CA 1
ATOM 2396 C C . VAL A 1 303 ? 26.308 3.492 -46.391 1.00 83.31 303 VAL A C 1
ATOM 2398 O O . VAL A 1 303 ? 26.691 4.580 -46.803 1.00 83.31 303 VAL A O 1
ATOM 2401 N N . GLU A 1 304 ? 26.258 2.426 -47.197 1.00 83.38 304 GLU A N 1
ATOM 2402 C CA . GLU A 1 304 ? 26.598 2.492 -48.627 1.00 83.38 304 GLU A CA 1
ATOM 2403 C C . GLU A 1 304 ? 25.608 3.351 -49.422 1.00 83.38 304 GLU A C 1
ATOM 2405 O O . GLU A 1 304 ? 26.028 4.083 -50.312 1.00 83.38 304 GLU A O 1
ATOM 2410 N N . ASN A 1 305 ? 24.313 3.294 -49.105 1.00 83.50 305 ASN A N 1
ATOM 2411 C CA . ASN A 1 305 ? 23.308 4.143 -49.744 1.00 83.50 305 ASN A CA 1
ATOM 2412 C C . ASN A 1 305 ? 23.506 5.621 -49.379 1.00 83.50 305 ASN A C 1
ATOM 2414 O O . ASN A 1 305 ? 23.398 6.476 -50.252 1.00 83.50 305 ASN A O 1
ATOM 2418 N N . GLU A 1 306 ? 23.844 5.915 -48.123 1.00 83.94 306 GLU A N 1
ATOM 2419 C CA . GLU A 1 306 ? 24.172 7.272 -47.668 1.00 83.94 306 GLU A CA 1
ATOM 2420 C C . GLU A 1 306 ? 25.445 7.810 -48.345 1.00 83.94 306 GLU A C 1
ATOM 2422 O O . GLU A 1 306 ? 25.475 8.960 -48.772 1.00 83.94 306 GLU A O 1
ATOM 2427 N N . LEU A 1 307 ? 26.478 6.979 -48.523 1.00 82.69 307 LEU A N 1
ATOM 2428 C CA . LEU A 1 307 ? 27.692 7.383 -49.249 1.00 82.69 307 LEU A CA 1
ATOM 2429 C C . LEU A 1 307 ? 27.437 7.597 -50.735 1.00 82.69 307 LEU A C 1
ATOM 2431 O O . LEU A 1 307 ? 27.919 8.577 -51.294 1.00 82.69 307 LEU A O 1
ATOM 2435 N N . ARG A 1 308 ? 26.631 6.732 -51.359 1.00 84.00 308 ARG A N 1
ATOM 2436 C CA . ARG A 1 308 ? 26.210 6.909 -52.754 1.00 84.00 308 ARG A CA 1
ATOM 2437 C C . ARG A 1 308 ? 25.421 8.197 -52.947 1.00 84.00 308 ARG A C 1
ATOM 2439 O O . ARG A 1 308 ? 25.637 8.875 -53.943 1.00 84.00 308 ARG A O 1
ATOM 2446 N N . ALA A 1 309 ? 24.558 8.557 -51.996 1.00 81.69 309 ALA A N 1
ATOM 2447 C CA . ALA A 1 309 ? 23.843 9.832 -52.021 1.00 81.69 309 ALA A CA 1
ATOM 2448 C C . ALA A 1 309 ? 24.793 11.043 -51.942 1.00 81.69 309 ALA A C 1
ATOM 2450 O O . ALA A 1 309 ? 24.477 12.102 -52.471 1.00 81.69 309 ALA A O 1
ATOM 2451 N N . ALA A 1 310 ? 25.971 10.870 -51.338 1.00 78.75 310 ALA A N 1
ATOM 2452 C CA . ALA A 1 310 ? 27.041 11.864 -51.292 1.00 78.75 310 ALA A CA 1
ATOM 2453 C C . ALA A 1 310 ? 28.076 11.734 -52.431 1.00 78.75 310 ALA A C 1
ATOM 2455 O O . ALA A 1 310 ? 29.089 12.430 -52.408 1.00 78.75 310 ALA A O 1
ATOM 2456 N N . GLY A 1 311 ? 27.857 10.841 -53.406 1.00 83.06 311 GLY A N 1
ATOM 2457 C CA . GLY A 1 311 ? 28.771 10.618 -54.532 1.00 83.06 311 GLY A CA 1
ATOM 2458 C C . GLY A 1 311 ? 30.082 9.906 -54.175 1.00 83.06 311 GLY A C 1
ATOM 2459 O O . GLY A 1 311 ? 31.022 9.957 -54.959 1.00 83.06 311 GLY A O 1
ATOM 2460 N N . LEU A 1 312 ? 30.162 9.251 -53.013 1.00 83.00 312 LEU A N 1
ATOM 2461 C CA . LEU A 1 312 ? 31.368 8.579 -52.519 1.00 83.00 312 LEU A CA 1
ATOM 2462 C C . LEU A 1 312 ? 31.219 7.055 -52.539 1.00 83.00 312 LEU A C 1
ATOM 2464 O O . LEU A 1 312 ? 30.171 6.497 -52.200 1.00 83.00 312 LEU A O 1
ATOM 2468 N N . SER A 1 313 ? 32.303 6.354 -52.866 1.00 86.00 313 SER A N 1
ATOM 2469 C CA . SER A 1 313 ? 32.391 4.903 -52.706 1.00 86.00 313 SER A CA 1
ATOM 2470 C C . SER A 1 313 ? 32.858 4.505 -51.298 1.00 86.00 313 SER A C 1
ATOM 2472 O O . SER A 1 313 ? 33.525 5.253 -50.580 1.00 86.00 313 SER A O 1
ATOM 2474 N N . TRP A 1 314 ? 32.542 3.273 -50.886 1.00 82.88 314 TRP A N 1
ATOM 2475 C CA . TRP A 1 314 ? 33.001 2.726 -49.600 1.00 82.88 314 TRP A CA 1
ATOM 2476 C C . TRP A 1 314 ? 34.532 2.617 -49.513 1.00 82.88 314 TRP A C 1
ATOM 2478 O O . TRP A 1 314 ? 35.101 2.788 -48.438 1.00 82.88 314 TRP A O 1
ATOM 2488 N N . SER A 1 315 ? 35.205 2.348 -50.634 1.00 82.44 315 SER A N 1
ATOM 2489 C CA . SER A 1 315 ? 36.669 2.290 -50.734 1.00 82.44 315 SER A CA 1
ATOM 2490 C C . SER A 1 315 ? 37.317 3.656 -50.511 1.00 82.44 315 SER A C 1
ATOM 2492 O O . SER A 1 315 ? 38.249 3.767 -49.717 1.00 82.44 315 SER A O 1
ATOM 2494 N N . GLU A 1 316 ? 36.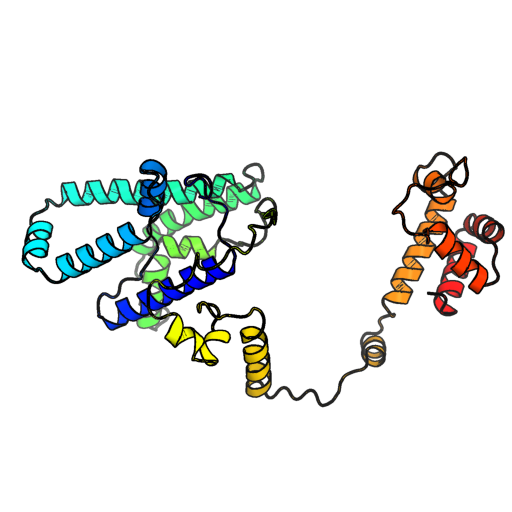783 4.706 -51.136 1.00 84.19 316 GLU A N 1
ATOM 2495 C CA . GLU A 1 316 ? 37.260 6.084 -50.949 1.00 84.19 316 GLU A CA 1
ATOM 2496 C C . GLU A 1 316 ? 36.996 6.575 -49.523 1.00 84.19 316 GLU A C 1
ATOM 2498 O O . GLU A 1 316 ? 37.855 7.212 -48.908 1.00 84.19 316 GLU A O 1
ATOM 2503 N N . ALA A 1 317 ? 35.842 6.215 -48.949 1.00 84.69 317 ALA A N 1
ATOM 2504 C CA . ALA A 1 317 ? 35.529 6.504 -47.555 1.00 84.69 317 ALA A CA 1
ATOM 2505 C C . ALA A 1 317 ? 36.518 5.820 -46.595 1.00 84.69 317 ALA A C 1
ATOM 2507 O O . ALA A 1 317 ? 36.970 6.453 -45.644 1.00 84.69 317 ALA A O 1
ATOM 2508 N N . LYS A 1 318 ? 36.905 4.560 -46.850 1.00 85.12 318 LYS A N 1
ATOM 2509 C CA . LYS A 1 318 ? 37.920 3.857 -46.045 1.00 85.12 318 LYS A CA 1
ATOM 2510 C C . LYS A 1 318 ? 39.290 4.527 -46.123 1.00 85.12 318 LYS A C 1
ATOM 2512 O O . LYS A 1 318 ? 39.872 4.784 -45.075 1.00 85.12 318 LYS A O 1
ATOM 2517 N N . SER A 1 319 ? 39.750 4.878 -47.324 1.00 85.31 319 SER A N 1
ATOM 2518 C CA . SER A 1 319 ? 41.023 5.591 -47.508 1.00 85.31 319 SER A CA 1
ATOM 2519 C C . SER A 1 319 ? 41.014 6.954 -46.805 1.00 85.31 319 SER A C 1
ATOM 2521 O O . SER A 1 319 ? 41.955 7.320 -46.105 1.00 85.31 319 SER A O 1
ATOM 2523 N N . THR A 1 320 ? 39.896 7.678 -46.878 1.00 86.38 320 THR A N 1
ATOM 2524 C CA . THR A 1 320 ? 39.745 8.976 -46.203 1.00 86.38 320 THR A CA 1
ATOM 2525 C C . THR A 1 320 ? 39.630 8.832 -44.680 1.00 86.38 320 THR A C 1
ATOM 2527 O O . THR A 1 320 ? 39.973 9.755 -43.942 1.00 86.38 320 THR A O 1
ATOM 2530 N N . ALA A 1 321 ? 39.154 7.684 -44.183 1.00 86.19 321 ALA A N 1
ATOM 2531 C CA . ALA A 1 321 ? 39.023 7.402 -42.756 1.00 86.19 321 ALA A CA 1
ATOM 2532 C C . ALA A 1 321 ? 40.367 7.165 -42.056 1.00 86.19 321 ALA A C 1
ATOM 2534 O O . ALA A 1 321 ? 40.429 7.335 -40.835 1.00 86.19 321 ALA A O 1
ATOM 2535 N N . GLU A 1 322 ? 41.424 6.799 -42.781 1.00 85.25 322 GLU A N 1
ATOM 2536 C CA . GLU A 1 322 ? 42.768 6.621 -42.214 1.00 85.25 322 GLU A CA 1
ATOM 2537 C C . GLU A 1 322 ? 43.314 7.947 -41.664 1.00 85.25 322 GLU A C 1
ATOM 2539 O O . GLU A 1 322 ? 43.826 7.997 -40.543 1.00 85.25 322 GLU A O 1
ATOM 2544 N N . ASP A 1 323 ? 43.072 9.053 -42.372 1.00 88.81 323 ASP A N 1
ATOM 2545 C CA . ASP A 1 323 ? 43.392 10.397 -41.900 1.00 88.81 323 ASP A CA 1
ATOM 2546 C C . ASP A 1 323 ? 42.256 10.970 -41.031 1.00 88.81 323 ASP A C 1
ATOM 2548 O O . ASP A 1 323 ? 41.152 11.293 -41.482 1.00 88.81 323 ASP A O 1
ATOM 2552 N N . ARG A 1 324 ? 42.539 11.157 -39.737 1.00 85.94 324 ARG A N 1
ATOM 2553 C CA . ARG A 1 324 ? 41.568 11.672 -38.759 1.00 85.94 324 ARG A CA 1
ATOM 2554 C C . ARG A 1 324 ? 41.061 13.080 -39.092 1.00 85.94 324 ARG A C 1
ATOM 2556 O O . ARG A 1 324 ? 39.916 13.387 -38.746 1.00 85.94 324 ARG A O 1
ATOM 2563 N N . ARG A 1 325 ? 41.886 13.940 -39.703 1.00 87.06 325 ARG A N 1
ATOM 2564 C CA . ARG A 1 325 ? 41.496 15.315 -40.055 1.00 87.06 325 ARG A CA 1
ATOM 2565 C C . ARG A 1 325 ? 40.593 15.306 -41.281 1.00 87.06 325 ARG A C 1
ATOM 2567 O O . ARG A 1 325 ? 39.493 15.846 -41.196 1.00 87.06 325 ARG A O 1
ATOM 2574 N N . LYS A 1 326 ? 40.995 14.612 -42.351 1.00 87.69 326 LYS A N 1
ATOM 2575 C CA . LYS A 1 326 ? 40.174 14.468 -43.569 1.00 87.69 326 LYS A CA 1
ATOM 2576 C C . LYS A 1 326 ? 38.832 13.802 -43.271 1.00 87.69 326 LYS A C 1
ATOM 2578 O O . LYS A 1 326 ? 37.797 14.285 -43.724 1.00 87.69 326 LYS A O 1
ATOM 2583 N N . TRP A 1 327 ? 38.821 12.778 -42.412 1.00 89.88 327 TRP A N 1
ATOM 2584 C CA . TRP A 1 327 ? 37.583 12.140 -41.966 1.00 89.88 327 TRP A CA 1
ATOM 2585 C C . TRP A 1 327 ? 36.647 13.109 -41.246 1.00 89.88 327 TRP A C 1
ATOM 2587 O O . TRP A 1 327 ? 35.447 13.105 -41.489 1.00 89.88 327 TRP A O 1
ATOM 2597 N N . ARG A 1 328 ? 37.166 13.957 -40.349 1.00 87.75 328 ARG A N 1
ATOM 2598 C CA . ARG A 1 328 ? 36.330 14.914 -39.612 1.00 87.75 328 ARG A CA 1
ATOM 2599 C C . ARG A 1 328 ? 35.659 15.912 -40.555 1.00 87.75 328 ARG A C 1
ATOM 2601 O O . ARG A 1 328 ? 34.470 16.165 -40.377 1.00 87.75 328 ARG A O 1
ATOM 2608 N N . THR A 1 329 ? 36.396 16.409 -41.545 1.00 87.44 329 THR A N 1
ATOM 2609 C CA . THR A 1 329 ? 35.864 17.298 -42.583 1.00 87.44 329 THR A CA 1
ATOM 2610 C C . THR A 1 329 ? 34.783 16.595 -43.401 1.00 87.44 329 THR A C 1
ATOM 2612 O O . THR A 1 329 ? 33.697 17.140 -43.559 1.00 87.44 329 THR A O 1
ATOM 2615 N N . LEU A 1 330 ? 35.019 15.346 -43.817 1.00 86.00 330 LEU A N 1
ATOM 2616 C CA . LEU A 1 330 ? 34.043 14.536 -44.552 1.00 86.00 330 LEU A CA 1
ATOM 2617 C C . LEU A 1 330 ? 32.766 14.264 -43.737 1.00 86.00 330 LEU A C 1
ATOM 2619 O O . LEU A 1 330 ? 31.660 14.343 -44.255 1.00 86.00 330 LEU A O 1
ATOM 2623 N N . VAL A 1 331 ? 32.875 13.993 -42.434 1.00 87.25 331 VAL A N 1
ATOM 2624 C CA . VAL A 1 331 ? 31.687 13.835 -41.576 1.00 87.25 331 VAL A CA 1
ATOM 2625 C C . VAL A 1 331 ? 30.893 15.136 -41.476 1.00 87.25 331 VAL A C 1
ATOM 2627 O O . VAL A 1 331 ? 29.664 15.108 -41.435 1.00 87.25 331 VAL A O 1
ATOM 2630 N N . GLU A 1 332 ? 31.577 16.277 -41.416 1.00 84.81 332 GLU A N 1
ATOM 2631 C CA . GLU A 1 332 ? 30.917 17.579 -41.371 1.00 84.81 332 GLU A CA 1
ATOM 2632 C C . GLU A 1 332 ? 30.207 17.891 -42.693 1.00 84.81 332 GLU A C 1
ATOM 2634 O O . GLU A 1 332 ? 29.055 18.314 -42.633 1.00 84.81 332 GLU A O 1
ATOM 2639 N N . THR A 1 333 ? 30.796 17.570 -43.852 1.00 83.81 333 THR A N 1
ATOM 2640 C CA . THR A 1 333 ? 30.137 17.731 -45.163 1.00 83.81 333 THR A CA 1
ATOM 2641 C C . THR A 1 333 ? 28.956 16.774 -45.369 1.00 83.81 333 THR A C 1
ATOM 2643 O O . THR A 1 333 ? 27.916 17.173 -45.897 1.00 83.81 333 THR A O 1
ATOM 2646 N N . LEU A 1 334 ? 29.051 15.527 -44.895 1.00 81.38 334 LEU A N 1
ATOM 2647 C CA . LEU A 1 334 ? 27.938 14.568 -44.939 1.00 81.38 334 LEU A CA 1
ATOM 2648 C C . LEU A 1 334 ? 26.758 15.006 -44.059 1.00 81.38 334 LEU A C 1
ATOM 2650 O O . LEU A 1 334 ? 25.602 14.851 -44.436 1.00 81.38 334 LEU A O 1
ATOM 2654 N N . CYS A 1 335 ? 27.030 15.592 -42.890 1.00 78.38 335 CYS A N 1
ATOM 2655 C CA . CYS A 1 335 ? 25.974 16.036 -41.974 1.00 78.38 335 CYS A CA 1
ATOM 2656 C C . CYS A 1 335 ? 25.348 17.389 -42.371 1.00 78.38 335 CYS A C 1
ATOM 2658 O O . CYS A 1 335 ? 24.252 17.715 -41.902 1.00 78.38 335 CYS A O 1
ATOM 2660 N N . THR A 1 336 ? 26.028 18.206 -43.185 1.00 74.75 336 THR A N 1
ATOM 2661 C CA . THR A 1 336 ? 25.494 19.482 -43.697 1.00 74.75 336 THR A CA 1
ATOM 2662 C C . THR A 1 336 ? 24.688 19.316 -44.980 1.00 74.75 336 THR A C 1
ATOM 2664 O O . THR A 1 336 ? 23.689 20.016 -45.128 1.00 74.75 336 THR A O 1
ATOM 2667 N N . SER A 1 337 ? 25.052 18.364 -45.845 1.00 67.31 337 SER A N 1
ATOM 2668 C CA . SER A 1 337 ? 24.360 18.053 -47.111 1.00 67.31 337 SER A CA 1
ATOM 2669 C C . SER A 1 337 ? 22.967 17.426 -46.945 1.00 67.31 337 SER A C 1
ATOM 2671 O O . SER A 1 337 ? 22.255 17.243 -47.926 1.00 67.31 337 SER A O 1
ATOM 2673 N N . GLY A 1 338 ? 22.536 17.141 -45.711 1.00 60.94 338 GLY A N 1
ATOM 2674 C CA . GLY A 1 338 ? 21.181 16.656 -45.434 1.00 60.94 338 GLY A CA 1
ATOM 2675 C C . GLY A 1 338 ? 20.961 15.181 -45.770 1.00 60.94 338 GLY A C 1
ATOM 2676 O O . GLY A 1 338 ? 19.817 14.732 -45.762 1.00 60.94 338 GLY A O 1
ATOM 2677 N N . VAL A 1 339 ? 22.032 14.421 -46.020 1.00 56.62 339 VAL A N 1
ATOM 2678 C CA . VAL A 1 339 ? 21.964 12.959 -46.086 1.00 56.62 339 VAL A CA 1
ATOM 2679 C C . VAL A 1 339 ? 21.642 12.437 -44.671 1.00 56.62 339 VAL A C 1
ATOM 2681 O O . VAL A 1 339 ? 22.367 12.786 -43.734 1.00 56.62 339 VAL A O 1
ATOM 2684 N N . PRO A 1 340 ? 20.539 11.688 -44.476 1.00 48.41 340 PRO A N 1
ATOM 2685 C CA . PRO A 1 340 ? 20.049 11.310 -43.146 1.00 48.41 340 PRO A CA 1
ATOM 2686 C C . PRO A 1 340 ? 20.990 10.427 -42.297 1.00 48.41 340 PRO A C 1
ATOM 2688 O O . PRO A 1 340 ? 21.770 9.600 -42.828 1.00 48.41 340 PRO A O 1
#

Sequence (340 aa):
MLDVAPAPPPPLHAINRGLGTEGLGTVLAGLWGSGNGTNTFGENVGAIGVTKVGSRRVVQWAAGLMVLQGVVGKLGAVFIIIPQPIVGGLFCVMFGMISAFGLSALQYVDLNSSRNLYIIGFSLFFPLVLTRWMAAHSGVIDTGVEALDAVLQVLLSTSILAQWRSVGWRRGLRRWRWTRRGATEGGDTYDFPYGMSYIHRWKWTSYLPFMPTYESGKFTALFKKKERSILRVFWPKTIRNEDLWKLCRQSPIGKEIAKRKWRWIGHTVRRGATNAATIAFDWRPPNGKRSRGRPVQTWRRSVENELRAAGLSWSEAKSTAEDRRKWRTLVETLCTSGVP

pLDDT: mean 76.01, std 13.29, range [34.53, 95.0]

Foldseek 3Di:
DCVLAVDDDDDPLLVLLVVVVQVVVQVVCVVVPVNDRGDDQVVVVNVCSVVVDPDPVVVVVVVVVVVVCVVPCVNVVVVVPDDPVVVVVVVVVSVVVVVVVVVVVCVQWDPVDPVVVCLVVCLVVVLVVQLVVLVVCVPPDPPVDPVVSVVVSVQRNDSVNSSVVSDPPPPTGPPPPPPPPPPDCDDDPSADPDDPVVCVVDPVLCLDSNHPNDDPPNVVVVCVVVVCVVVVPDPPDPDPVVNVCVVVVHDDVVLVVLLVVLVVVLVLLLPDPPDPSVCVLPDDDPVNDDDPPDDPDDPNNLVQVLCVVVVHHPVRLSVLSNDPVSSNVVSVVSSVVPSD

Radius of gyration: 32.56 Å; Cα contacts (8 Å, |Δi|>4): 199; chains: 1; bounding box: 70×54×85 Å